Protein AF-A3XAA7-F1 (afdb_monomer_lite)

Foldseek 3Di:
DFFVLLVDPLNVLLLQLLLVVCVVPVFAALLLLLLLLQQLLDPDWAWLVRSCVSLVHDSVVSVQSQQQCPQHDDPRGHVNQKHWDDDPPDPIITIHGDPNSNVSLCSNQDPLLVDPVPPDDPVVSSNNSSVLSSQAVSQLSVLVCVLDPGGGSLLVSLLSLLSSCVQVLQQVVDAQVVSCVVSVNPCSVQSLLQCCQHDPVDGHSNQWDWDARPVHNVGIGIHGDPVVVLSSLSNSCRSVVHDSQPTWGFDPVLSVPDNHSVCVVVDDPVRTDGDDVVVSDDPVRPPD

pLDDT: mean 80.1, std 14.97, range [35.88, 97.44]

Sequence (288 aa):
MQSPDFESPEFSNFCHACFAVRRFKPTLTIAQLRTALTVSASTRPMGFREVANSAEIKYGQATHQIAQLADGKGSDLGLKLLVRQKAEGRRSSFVKPSRTGKAIACCYALPEERDPALTLDGVKRSEMLAKHLKQSILPAFNEVTSRTQGLSLGSFCVLLHVTLKQFEIAFEGRPLHEVSSSIGISNVPRHISFLSEGTPKRKGLGLIELTRNPEDRRLTLPKPSEAGIELMTAICSRLLQRPAAQLRRPKPTSIEALDAPVDAATLKKDDFDYIDPGTLMRPEDKKS

Structure (mmCIF, N/CA/C/O backbone):
data_AF-A3XAA7-F1
#
_entry.id   AF-A3XAA7-F1
#
loop_
_atom_site.group_PDB
_atom_site.id
_atom_site.type_symbol
_atom_site.label_atom_id
_atom_site.label_alt_id
_atom_site.label_comp_id
_atom_site.label_asym_id
_atom_site.label_entity_id
_atom_site.label_seq_id
_atom_site.pdbx_PDB_ins_code
_atom_site.Cartn_x
_atom_site.Cartn_y
_atom_site.Cartn_z
_atom_site.occupancy
_atom_site.B_iso_or_equiv
_atom_site.auth_seq_id
_atom_site.auth_comp_id
_atom_site.auth_asym_id
_atom_site.auth_atom_id
_atom_site.pdbx_PDB_model_num
ATOM 1 N N . MET A 1 1 ? 12.352 6.589 -18.749 1.00 38.78 1 MET A N 1
ATOM 2 C CA . MET A 1 1 ? 11.324 7.197 -17.893 1.00 38.78 1 MET A CA 1
ATOM 3 C C . MET A 1 1 ? 10.424 6.067 -17.522 1.00 38.78 1 MET A C 1
ATOM 5 O O . MET A 1 1 ? 10.012 5.339 -18.426 1.00 38.78 1 MET A O 1
ATOM 9 N N . GLN A 1 2 ? 10.138 5.873 -16.238 1.00 50.03 2 GLN A N 1
ATOM 10 C CA . GLN A 1 2 ? 8.987 5.044 -15.896 1.00 50.03 2 GLN A CA 1
ATOM 11 C C . GLN A 1 2 ? 7.747 5.686 -16.513 1.00 50.03 2 GLN A C 1
ATOM 13 O O . GLN A 1 2 ? 7.814 6.757 -17.120 1.00 50.03 2 GLN A O 1
ATOM 18 N N . SER A 1 3 ? 6.593 5.037 -16.392 1.00 54.78 3 SER A N 1
ATOM 19 C CA . SER A 1 3 ? 5.352 5.784 -16.557 1.00 54.78 3 SER A CA 1
ATOM 20 C C . SER A 1 3 ? 5.508 7.161 -15.889 1.00 54.78 3 SER A C 1
ATOM 22 O O . SER A 1 3 ? 5.874 7.177 -14.712 1.00 54.78 3 SER A O 1
ATOM 24 N N . PRO A 1 4 ? 5.284 8.302 -16.567 1.00 60.81 4 PRO A N 1
ATOM 25 C CA . PRO A 1 4 ? 5.321 9.613 -15.911 1.00 60.81 4 PRO A CA 1
ATOM 26 C C . PRO A 1 4 ? 4.397 9.658 -14.682 1.00 60.81 4 PRO A C 1
ATOM 28 O O . PRO A 1 4 ? 4.585 10.461 -13.775 1.00 60.81 4 PRO A O 1
ATOM 31 N N . ASP A 1 5 ? 3.430 8.742 -14.611 1.00 68.31 5 ASP A N 1
ATOM 32 C CA . ASP A 1 5 ? 2.539 8.570 -13.478 1.00 68.31 5 ASP A CA 1
ATOM 33 C C . ASP A 1 5 ? 3.185 7.808 -12.286 1.00 68.31 5 ASP A C 1
ATOM 35 O O . ASP A 1 5 ? 2.766 7.997 -11.142 1.00 68.31 5 ASP A O 1
ATOM 39 N N . PHE A 1 6 ? 4.229 6.996 -12.506 1.00 72.75 6 PHE A N 1
ATOM 40 C CA . PHE A 1 6 ? 5.076 6.370 -11.464 1.00 72.75 6 PHE A CA 1
ATOM 41 C C . PHE A 1 6 ? 6.179 7.310 -10.957 1.00 72.75 6 PHE A C 1
ATOM 43 O O . PHE A 1 6 ? 6.732 7.094 -9.885 1.00 72.75 6 PHE A O 1
ATOM 50 N N . GLU A 1 7 ? 6.474 8.377 -11.694 1.00 71.69 7 GLU A N 1
ATOM 51 C CA . GLU A 1 7 ? 7.386 9.444 -11.259 1.00 71.69 7 GLU A CA 1
ATOM 52 C C . GLU A 1 7 ? 6.633 10.597 -10.566 1.00 71.69 7 GLU A C 1
ATOM 54 O O . GLU A 1 7 ? 7.239 11.573 -10.124 1.00 71.69 7 GLU A O 1
ATOM 59 N N . SER A 1 8 ? 5.306 10.478 -10.431 1.00 80.94 8 SER A N 1
ATOM 60 C CA . SER A 1 8 ? 4.472 11.496 -9.794 1.00 80.94 8 SER A CA 1
ATOM 61 C C . SER A 1 8 ? 4.846 11.720 -8.318 1.00 80.94 8 SER A C 1
ATOM 63 O O . SER A 1 8 ? 5.165 10.761 -7.595 1.00 80.94 8 SER A O 1
ATOM 65 N N . PRO A 1 9 ? 4.760 12.969 -7.816 1.00 84.44 9 PRO A N 1
ATOM 66 C CA . PRO A 1 9 ? 4.952 13.261 -6.398 1.00 84.44 9 PRO A CA 1
ATOM 67 C C . PRO A 1 9 ? 4.039 12.427 -5.491 1.00 84.44 9 PRO A C 1
ATOM 69 O O . PRO A 1 9 ? 4.459 12.000 -4.418 1.00 84.44 9 PRO A O 1
ATOM 72 N N . GLU A 1 10 ? 2.805 12.152 -5.911 1.00 88.31 10 GLU A N 1
ATOM 73 C CA . GLU A 1 10 ? 1.824 11.359 -5.171 1.00 88.31 10 GLU A CA 1
ATOM 74 C C . GLU A 1 10 ? 2.290 9.912 -4.982 1.00 88.31 10 GLU A C 1
ATOM 76 O O . GLU A 1 10 ? 2.268 9.397 -3.859 1.00 88.31 10 GLU A O 1
ATOM 81 N N . PHE A 1 11 ? 2.752 9.261 -6.054 1.00 88.88 11 PHE A N 1
ATOM 82 C CA . PHE A 1 11 ? 3.268 7.896 -5.973 1.00 88.88 11 PHE A CA 1
ATOM 83 C C . PHE A 1 11 ? 4.573 7.831 -5.176 1.00 88.88 11 PHE A C 1
ATOM 85 O O . PHE A 1 11 ? 4.727 6.963 -4.311 1.00 88.88 11 PHE A O 1
ATOM 92 N N . SER A 1 12 ? 5.480 8.785 -5.395 1.00 87.94 12 SER A N 1
ATOM 93 C CA . SER A 1 12 ? 6.726 8.891 -4.633 1.00 87.94 12 SER A CA 1
ATOM 94 C C . SER A 1 12 ? 6.457 9.053 -3.129 1.00 87.94 12 SER A C 1
ATOM 96 O O . SER A 1 12 ? 6.967 8.284 -2.307 1.00 87.94 12 SER A O 1
ATOM 98 N N . ASN A 1 13 ? 5.558 9.967 -2.749 1.00 89.88 13 ASN A N 1
ATOM 99 C CA . ASN A 1 13 ? 5.153 10.183 -1.359 1.00 89.88 13 ASN A CA 1
ATOM 100 C C . ASN A 1 13 ? 4.521 8.932 -0.735 1.00 89.88 13 ASN A C 1
ATOM 102 O O . ASN A 1 13 ? 4.842 8.582 0.405 1.00 89.88 13 ASN A O 1
ATOM 106 N N . PHE A 1 14 ? 3.666 8.225 -1.479 1.00 94.25 14 PHE A N 1
ATOM 107 C CA . PHE A 1 14 ? 3.085 6.955 -1.044 1.00 94.25 14 PHE A CA 1
ATOM 108 C C . PHE A 1 14 ? 4.159 5.886 -0.787 1.00 94.25 14 PHE A C 1
ATOM 110 O O . PHE A 1 14 ? 4.123 5.194 0.238 1.00 94.25 14 PHE A O 1
ATOM 117 N N . CYS A 1 15 ? 5.154 5.778 -1.671 1.00 92.00 15 CYS A N 1
ATOM 118 C CA . CYS A 1 15 ? 6.266 4.848 -1.509 1.00 92.00 15 CYS A CA 1
ATOM 119 C C . CYS A 1 15 ? 7.108 5.176 -0.274 1.00 92.00 15 CYS A C 1
ATOM 121 O O . CYS A 1 15 ? 7.359 4.300 0.560 1.00 92.00 15 CYS A O 1
ATOM 123 N N . HIS A 1 16 ? 7.482 6.445 -0.102 1.00 90.44 16 HIS A N 1
ATOM 124 C CA . HIS A 1 16 ? 8.227 6.904 1.067 1.00 90.44 16 HIS A CA 1
ATOM 125 C C . HIS A 1 16 ? 7.466 6.664 2.374 1.00 90.44 16 HIS A C 1
ATOM 127 O O . HIS A 1 16 ? 8.067 6.226 3.359 1.00 90.44 16 HIS A O 1
ATOM 133 N N . ALA A 1 17 ? 6.146 6.864 2.382 1.00 93.88 17 ALA A N 1
ATOM 134 C CA . ALA A 1 17 ? 5.298 6.534 3.521 1.00 93.88 17 ALA A CA 1
ATOM 135 C C . ALA A 1 17 ? 5.356 5.033 3.852 1.00 93.88 17 ALA A C 1
ATOM 137 O O . ALA A 1 17 ? 5.561 4.662 5.011 1.00 93.88 17 ALA A O 1
ATOM 138 N N . CYS A 1 18 ? 5.265 4.159 2.843 1.00 94.88 18 CYS A N 1
ATOM 139 C CA . CYS A 1 18 ? 5.405 2.714 3.028 1.00 94.88 18 CYS A CA 1
ATOM 140 C C . CYS A 1 18 ? 6.777 2.344 3.614 1.00 94.88 18 CYS A C 1
ATOM 142 O O . CYS A 1 18 ? 6.846 1.573 4.575 1.00 94.88 18 CYS A O 1
ATOM 144 N N . PHE A 1 19 ? 7.865 2.923 3.091 1.00 91.75 19 PHE A N 1
ATOM 145 C CA . PHE A 1 19 ? 9.225 2.689 3.592 1.00 91.75 19 PHE A CA 1
ATOM 146 C C . PHE A 1 19 ? 9.386 3.142 5.049 1.00 91.75 19 PHE A C 1
ATOM 148 O O . PHE A 1 19 ? 9.923 2.397 5.874 1.00 91.75 19 PHE A O 1
ATOM 155 N N . ALA A 1 20 ? 8.868 4.325 5.390 1.00 91.06 20 ALA A N 1
ATOM 156 C CA . ALA A 1 20 ? 8.905 4.865 6.746 1.00 91.06 20 ALA A CA 1
ATOM 157 C C . ALA A 1 20 ? 8.142 3.969 7.734 1.00 91.06 20 ALA A C 1
ATOM 159 O O . ALA A 1 20 ? 8.676 3.591 8.782 1.00 91.06 20 ALA A O 1
ATOM 160 N N . VAL A 1 21 ? 6.922 3.553 7.377 1.00 93.62 21 VAL A N 1
ATOM 161 C CA . VAL A 1 21 ? 6.113 2.653 8.210 1.00 93.62 21 VAL A CA 1
ATOM 162 C C . VAL A 1 21 ? 6.803 1.306 8.381 1.00 93.62 21 VAL A C 1
ATOM 164 O O . VAL A 1 21 ? 6.876 0.799 9.500 1.00 93.62 21 VAL A O 1
ATOM 167 N N . ARG A 1 22 ? 7.366 0.738 7.310 1.00 92.25 22 ARG A N 1
ATOM 168 C CA . ARG A 1 22 ? 8.086 -0.539 7.360 1.00 92.25 22 ARG A CA 1
ATOM 169 C C . ARG A 1 22 ? 9.294 -0.476 8.283 1.00 92.25 22 ARG A C 1
ATOM 171 O O . ARG A 1 22 ? 9.525 -1.420 9.034 1.00 92.25 22 ARG A O 1
ATOM 178 N N . ARG A 1 23 ? 10.059 0.618 8.247 1.00 89.19 23 ARG A N 1
ATOM 179 C CA . ARG A 1 23 ? 11.215 0.817 9.134 1.00 89.19 23 ARG A CA 1
ATOM 180 C C . ARG A 1 23 ? 10.799 0.799 10.606 1.00 89.19 23 ARG A C 1
ATOM 182 O O . ARG A 1 23 ? 11.531 0.279 11.439 1.00 89.19 23 ARG A O 1
ATOM 189 N N . PHE A 1 24 ? 9.616 1.325 10.912 1.00 88.06 24 PHE A N 1
ATOM 190 C CA . PHE A 1 24 ? 9.088 1.390 12.272 1.00 88.06 24 PHE A CA 1
ATOM 191 C C . PHE A 1 24 ? 8.331 0.113 12.712 1.00 88.06 24 PHE A C 1
ATOM 193 O O . PHE A 1 24 ? 8.369 -0.261 13.886 1.00 88.06 24 PHE A O 1
ATOM 200 N N . LYS A 1 25 ? 7.645 -0.582 11.792 1.00 90.06 25 LYS A N 1
ATOM 201 C CA . LYS A 1 25 ? 6.889 -1.831 12.026 1.00 90.06 25 LYS A CA 1
ATOM 202 C C . LYS A 1 25 ? 7.186 -2.866 10.924 1.00 90.06 25 LYS A C 1
ATOM 204 O O . LYS A 1 25 ? 6.368 -3.064 10.026 1.00 90.06 25 LYS A O 1
ATOM 209 N N . PRO A 1 26 ? 8.328 -3.574 10.994 1.00 87.75 26 PRO A N 1
ATOM 210 C CA . PRO A 1 26 ? 8.817 -4.415 9.894 1.00 87.75 26 PRO A CA 1
ATOM 211 C C . PRO A 1 26 ? 8.000 -5.689 9.645 1.00 87.75 26 PRO A C 1
ATOM 213 O O . PRO A 1 26 ? 8.059 -6.246 8.552 1.00 87.75 26 PRO A O 1
ATOM 216 N N . THR A 1 27 ? 7.243 -6.158 10.638 1.00 88.94 27 THR A N 1
ATOM 217 C CA . THR A 1 27 ? 6.440 -7.393 10.568 1.00 88.94 27 THR A CA 1
ATOM 218 C C . THR A 1 27 ? 5.022 -7.174 10.045 1.00 88.94 27 THR A C 1
ATOM 220 O O . THR A 1 27 ? 4.248 -8.121 9.925 1.00 88.94 27 THR A O 1
ATOM 223 N N . LEU A 1 28 ? 4.663 -5.927 9.751 1.00 92.44 28 LEU A N 1
ATOM 224 C CA . LEU A 1 28 ? 3.314 -5.548 9.378 1.00 92.44 28 LEU A CA 1
ATOM 225 C C . LEU A 1 28 ? 2.984 -6.035 7.957 1.00 92.44 28 LEU A C 1
ATOM 227 O O . LEU A 1 28 ? 3.802 -5.947 7.042 1.00 92.44 28 LEU A O 1
ATOM 231 N N . THR A 1 29 ? 1.781 -6.564 7.758 1.00 94.31 29 THR A N 1
ATOM 232 C CA . THR A 1 29 ? 1.265 -6.912 6.422 1.00 94.31 29 THR A CA 1
ATOM 233 C C . THR A 1 29 ? 0.488 -5.750 5.815 1.00 94.31 29 THR A C 1
ATOM 235 O O . THR A 1 29 ? 0.008 -4.878 6.540 1.00 94.31 29 THR A O 1
ATOM 238 N N . ILE A 1 30 ? 0.299 -5.746 4.493 1.00 95.19 30 ILE A N 1
ATOM 239 C CA . ILE A 1 30 ? -0.499 -4.700 3.834 1.00 95.19 30 ILE A CA 1
ATOM 240 C C . ILE A 1 30 ? -1.951 -4.704 4.324 1.00 95.19 30 ILE A C 1
ATOM 242 O O . ILE A 1 30 ? -2.516 -3.645 4.588 1.00 95.19 30 ILE A O 1
ATOM 246 N N . ALA A 1 31 ? -2.535 -5.884 4.539 1.00 94.19 31 ALA A N 1
ATOM 247 C CA . ALA A 1 31 ? -3.889 -6.001 5.075 1.00 94.19 31 ALA A CA 1
ATOM 248 C C . ALA A 1 31 ? -4.006 -5.398 6.487 1.00 94.19 31 ALA A C 1
ATOM 250 O O . ALA A 1 31 ? -4.931 -4.641 6.769 1.00 94.19 31 ALA A O 1
ATOM 251 N N . GLN A 1 32 ? -3.031 -5.669 7.361 1.00 95.12 32 GLN A N 1
ATOM 252 C CA . GLN A 1 32 ? -2.971 -5.057 8.691 1.00 95.12 32 GLN A CA 1
ATOM 253 C C . GLN A 1 32 ? -2.769 -3.535 8.619 1.00 95.12 32 GLN A C 1
ATOM 255 O O . GLN A 1 32 ? -3.396 -2.812 9.394 1.00 95.12 32 GLN A O 1
ATOM 260 N N . LEU A 1 33 ? -1.942 -3.037 7.688 1.00 96.50 33 LEU A N 1
ATOM 261 C CA . LEU A 1 33 ? -1.757 -1.598 7.471 1.00 96.50 33 LEU A CA 1
ATOM 262 C C . LEU A 1 33 ? -3.061 -0.925 7.077 1.00 96.50 33 LEU A C 1
ATOM 264 O O . LEU A 1 33 ? -3.466 0.045 7.711 1.00 96.50 33 LEU A O 1
ATOM 268 N N . ARG A 1 34 ? -3.737 -1.477 6.065 1.00 96.25 34 ARG A N 1
ATOM 269 C CA . ARG A 1 34 ? -5.018 -0.977 5.570 1.00 96.25 34 ARG A CA 1
ATOM 270 C C . ARG A 1 34 ? -6.047 -0.914 6.694 1.00 96.25 34 ARG A C 1
ATOM 272 O O . ARG A 1 34 ? -6.701 0.112 6.853 1.00 96.25 34 ARG A O 1
ATOM 279 N N . THR A 1 35 ? -6.149 -1.953 7.520 1.00 96.50 35 THR A N 1
ATOM 280 C CA . THR A 1 35 ? -7.067 -1.968 8.670 1.00 96.50 35 THR A CA 1
ATOM 281 C C . THR A 1 35 ? -6.702 -0.916 9.716 1.00 96.50 35 THR A C 1
ATOM 283 O O . THR A 1 35 ? -7.583 -0.205 10.198 1.00 96.50 35 THR A O 1
ATOM 286 N N . ALA A 1 36 ? -5.416 -0.751 10.041 1.00 96.94 36 ALA A N 1
ATOM 287 C CA . ALA A 1 36 ? -4.978 0.296 10.963 1.00 96.94 36 ALA A CA 1
ATOM 288 C C . ALA A 1 36 ? -5.298 1.702 10.426 1.00 96.94 36 ALA A C 1
ATOM 290 O O . ALA A 1 36 ? -5.843 2.524 11.160 1.00 96.94 36 ALA A O 1
ATOM 291 N N . LEU A 1 37 ? -5.028 1.958 9.143 1.00 97.44 37 LEU A N 1
ATOM 292 C CA . LEU A 1 37 ? -5.338 3.225 8.476 1.00 97.44 37 LEU A CA 1
ATOM 293 C C . LEU A 1 37 ? -6.847 3.472 8.365 1.00 97.44 37 LEU A C 1
ATOM 295 O O . LEU A 1 37 ? -7.283 4.604 8.536 1.00 97.44 37 LEU A O 1
ATOM 299 N N . THR A 1 38 ? -7.649 2.424 8.156 1.00 97.06 38 THR A N 1
ATOM 300 C CA . THR A 1 38 ? -9.120 2.505 8.139 1.00 97.06 38 THR A CA 1
ATOM 301 C C . THR A 1 38 ? -9.641 3.030 9.472 1.00 97.06 38 THR A C 1
ATOM 303 O O . THR A 1 38 ? -10.438 3.965 9.505 1.00 97.06 38 THR A O 1
ATOM 306 N N . VAL A 1 39 ? -9.134 2.483 10.581 1.00 96.75 39 VAL A N 1
ATOM 307 C CA . VAL A 1 39 ? -9.486 2.954 11.926 1.00 96.75 39 VAL A CA 1
ATOM 308 C C . VAL A 1 39 ? -8.945 4.365 12.183 1.00 96.75 39 VAL A C 1
ATOM 310 O O . VAL A 1 39 ? -9.642 5.178 12.785 1.00 96.75 39 VAL A O 1
ATOM 313 N N . SER A 1 40 ? -7.738 4.687 11.706 1.00 95.25 40 SER A N 1
ATOM 314 C CA . SER A 1 40 ? -7.154 6.032 11.829 1.00 95.25 40 SER A CA 1
ATOM 315 C C . SER A 1 40 ? -7.894 7.106 11.028 1.00 95.25 40 SER A C 1
ATOM 317 O O . SER A 1 40 ? -7.889 8.262 11.437 1.00 95.25 40 SER A O 1
ATOM 319 N N . ALA A 1 41 ? -8.543 6.743 9.921 1.00 94.50 41 ALA A N 1
ATOM 320 C CA . ALA A 1 41 ? -9.343 7.657 9.108 1.00 94.50 41 ALA A CA 1
ATOM 321 C C . ALA A 1 41 ? -10.746 7.923 9.693 1.00 94.50 41 ALA A C 1
ATOM 323 O O . ALA A 1 41 ? -11.523 8.710 9.141 1.00 94.50 41 ALA A O 1
ATOM 324 N N . SER A 1 42 ? -11.113 7.254 10.788 1.00 92.00 42 SER A N 1
ATOM 325 C CA . SER A 1 42 ? -12.363 7.514 11.498 1.00 92.00 42 SER A CA 1
ATOM 326 C C . SER A 1 42 ? -12.200 8.647 12.509 1.00 92.00 42 SER A C 1
ATOM 328 O O . SER A 1 42 ? -11.243 8.683 13.281 1.00 92.00 42 SER A O 1
ATOM 330 N N . THR A 1 43 ? -13.185 9.543 12.560 1.00 84.69 43 THR A N 1
ATOM 331 C CA . THR A 1 43 ? -13.254 10.632 13.548 1.00 84.69 43 THR A CA 1
ATOM 332 C C . THR A 1 43 ? -13.746 10.157 14.918 1.00 84.69 43 THR A C 1
ATOM 334 O O . THR A 1 43 ? -13.588 10.862 15.912 1.00 84.69 43 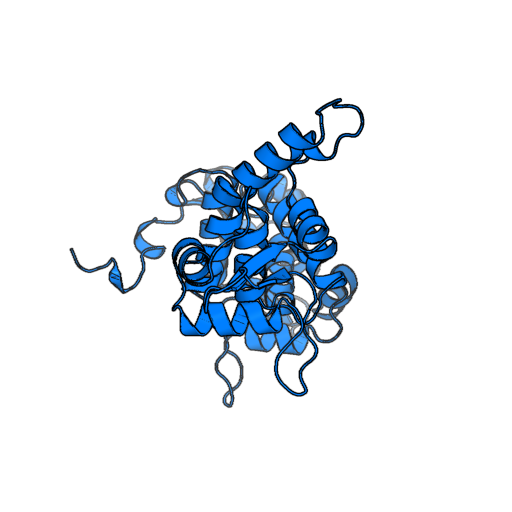THR A O 1
ATOM 337 N N . ARG A 1 44 ? -14.309 8.942 15.000 1.00 89.88 44 ARG A N 1
ATOM 338 C CA . ARG A 1 44 ? -14.816 8.328 16.237 1.00 89.88 44 ARG A CA 1
ATOM 339 C C . ARG A 1 44 ? -14.348 6.877 16.400 1.00 89.88 44 ARG A C 1
ATOM 341 O O . ARG A 1 44 ? -13.990 6.242 15.405 1.00 89.88 44 ARG A O 1
ATOM 348 N N . PRO A 1 45 ? -14.386 6.309 17.621 1.00 91.75 45 PRO A N 1
ATOM 349 C CA . PRO A 1 45 ? -14.173 4.878 17.809 1.00 91.75 45 PRO A CA 1
ATOM 350 C C . PRO A 1 45 ? -15.114 4.049 16.923 1.00 91.75 45 PRO A C 1
ATOM 352 O O . PRO A 1 45 ? -16.307 4.349 16.810 1.00 91.75 45 PRO A O 1
ATOM 355 N N . MET A 1 46 ? -14.567 3.010 16.294 1.00 94.06 46 MET A N 1
ATOM 356 C CA . MET A 1 46 ? -15.290 2.138 15.368 1.00 94.06 46 MET A CA 1
ATOM 357 C C . MET A 1 46 ? -15.674 0.825 16.040 1.00 94.06 46 MET A C 1
ATOM 359 O O . MET A 1 46 ? -14.893 0.249 16.801 1.00 94.06 46 MET A O 1
ATOM 363 N N . GLY A 1 47 ? -16.866 0.317 15.732 1.00 92.81 47 GLY A N 1
ATOM 364 C CA . GLY A 1 47 ? -17.232 -1.054 16.091 1.00 92.81 47 GLY A CA 1
ATOM 365 C C . GLY A 1 47 ? -16.501 -2.069 15.206 1.00 92.81 47 GLY A C 1
ATOM 366 O O . GLY A 1 47 ? -16.180 -1.783 14.059 1.00 92.81 47 GLY A O 1
ATOM 367 N N . PHE A 1 48 ? -16.277 -3.298 15.677 1.00 92.88 48 PHE A N 1
ATOM 368 C CA . PHE A 1 48 ? -15.525 -4.300 14.894 1.00 92.88 48 PHE A CA 1
ATOM 369 C C . PHE A 1 48 ? -16.210 -4.654 13.562 1.00 92.88 48 PHE A C 1
ATOM 371 O O . PHE A 1 48 ? -15.540 -4.906 12.564 1.00 92.88 48 PHE A O 1
ATOM 378 N N . ARG A 1 49 ? -17.550 -4.637 13.530 1.00 92.88 49 ARG A N 1
ATOM 379 C CA . ARG A 1 49 ? -18.328 -4.820 12.294 1.00 92.88 49 ARG A CA 1
ATOM 380 C C . ARG A 1 49 ? -18.186 -3.636 11.344 1.00 92.88 49 ARG A C 1
ATOM 382 O O . ARG A 1 49 ? -18.107 -3.835 10.142 1.00 92.88 49 ARG A O 1
ATOM 389 N N . GLU A 1 50 ? -18.113 -2.429 11.887 1.00 94.25 50 GLU A N 1
ATOM 390 C CA . GLU A 1 50 ? -17.860 -1.223 11.103 1.00 94.25 50 GLU A CA 1
ATOM 391 C C . GLU A 1 50 ? -16.473 -1.286 10.456 1.00 94.25 50 GLU A C 1
ATOM 393 O O . GLU A 1 50 ? -16.355 -1.066 9.258 1.00 94.25 50 GLU A O 1
ATOM 398 N N . VAL A 1 51 ? -15.446 -1.701 11.210 1.00 95.00 51 VAL A N 1
ATOM 399 C CA . VAL A 1 51 ? -14.099 -1.935 10.663 1.00 95.00 51 VAL A CA 1
ATOM 400 C C . VAL A 1 51 ? -14.127 -2.984 9.556 1.00 95.00 51 VAL A C 1
ATOM 402 O O . VAL A 1 51 ? -13.532 -2.761 8.510 1.00 95.00 51 VAL A O 1
ATOM 405 N N . ALA A 1 52 ? -14.827 -4.104 9.761 1.00 94.25 52 ALA A N 1
ATOM 406 C CA . ALA A 1 52 ? -14.951 -5.153 8.751 1.00 94.25 52 ALA A CA 1
ATOM 407 C C . ALA A 1 52 ? -15.555 -4.620 7.442 1.00 94.25 52 ALA A C 1
ATOM 409 O O . ALA A 1 52 ? -15.006 -4.867 6.373 1.00 94.25 52 ALA A O 1
ATOM 410 N N . ASN A 1 53 ? -16.630 -3.834 7.541 1.00 94.06 53 ASN A N 1
ATOM 411 C CA . ASN A 1 53 ? -17.290 -3.239 6.383 1.00 94.06 53 ASN A CA 1
ATOM 412 C C . ASN A 1 53 ? -16.390 -2.207 5.687 1.00 94.06 53 ASN A C 1
ATOM 414 O O . ASN A 1 53 ? -16.221 -2.269 4.476 1.00 94.06 53 ASN A O 1
ATOM 418 N N . SER A 1 54 ? -15.775 -1.286 6.437 1.00 92.88 54 SER A N 1
ATOM 419 C CA . SER A 1 54 ? -14.931 -0.226 5.865 1.00 92.88 54 SER A CA 1
ATOM 420 C C . SER A 1 54 ? -13.610 -0.738 5.288 1.00 92.88 54 SER A C 1
ATOM 422 O O . SER A 1 54 ? -13.093 -0.157 4.339 1.00 92.88 54 SER A O 1
ATOM 424 N N . ALA A 1 55 ? -13.051 -1.811 5.851 1.00 89.88 55 ALA A N 1
ATOM 425 C CA . ALA A 1 55 ? -11.859 -2.466 5.320 1.00 89.88 55 ALA A CA 1
ATOM 426 C C . ALA A 1 55 ? -12.192 -3.555 4.283 1.00 89.88 55 ALA A C 1
ATOM 428 O O . ALA A 1 55 ? -11.266 -4.175 3.772 1.00 89.88 55 ALA A O 1
ATOM 429 N N . GLU A 1 56 ? -13.477 -3.783 3.977 1.00 90.25 56 GLU A N 1
ATOM 430 C CA . GLU A 1 56 ? -13.966 -4.785 3.016 1.00 90.25 56 GLU A CA 1
ATOM 431 C C . GLU A 1 56 ? -13.437 -6.204 3.293 1.00 90.25 56 GLU A C 1
ATOM 433 O O . GLU A 1 56 ? -13.060 -6.955 2.395 1.00 90.25 56 GLU A O 1
ATOM 438 N N . ILE A 1 57 ? -13.400 -6.586 4.570 1.00 91.19 57 ILE A N 1
ATOM 439 C CA . ILE A 1 57 ? -12.933 -7.900 5.024 1.00 91.19 57 ILE A CA 1
ATOM 440 C C . ILE A 1 57 ? -14.003 -8.612 5.843 1.00 91.19 57 ILE A C 1
ATOM 442 O O . ILE A 1 57 ? -14.910 -8.009 6.417 1.00 91.19 57 ILE A O 1
ATOM 446 N N . LYS A 1 58 ? -13.875 -9.936 5.964 1.00 93.56 58 LYS A N 1
ATOM 447 C CA . LYS A 1 58 ? -14.798 -10.725 6.787 1.00 93.56 58 LYS A CA 1
ATOM 448 C C . LYS A 1 58 ? -14.682 -10.316 8.258 1.00 93.56 58 LYS A C 1
ATOM 450 O O . LYS A 1 58 ? -13.584 -10.106 8.772 1.00 93.56 58 LYS A O 1
ATOM 455 N N . TYR A 1 59 ? -15.801 -10.327 8.982 1.00 92.75 59 TYR A N 1
ATOM 456 C CA . TYR A 1 59 ? -15.842 -9.974 10.409 1.00 92.75 59 TYR A CA 1
ATOM 457 C C . TYR A 1 59 ? -14.820 -10.745 11.272 1.00 92.75 59 TYR A C 1
ATOM 459 O O . TYR A 1 59 ? -14.162 -10.165 12.139 1.00 92.75 59 TYR A O 1
ATOM 467 N N . GLY A 1 60 ? -14.642 -12.047 11.013 1.00 92.06 60 GLY A N 1
ATOM 468 C CA . GLY A 1 60 ? -13.643 -12.866 11.709 1.00 92.06 60 GLY A CA 1
ATOM 469 C C . GLY A 1 60 ? -12.202 -12.410 11.446 1.00 92.06 60 GLY A C 1
ATOM 470 O O . GLY A 1 60 ? -11.400 -12.344 12.378 1.00 92.06 60 GLY A O 1
ATOM 471 N N . GLN A 1 61 ? -11.893 -12.014 10.206 1.00 91.56 61 GLN A N 1
ATOM 472 C CA . GLN A 1 61 ? -10.589 -11.454 9.838 1.00 91.56 61 GLN A CA 1
ATOM 473 C C . GLN A 1 61 ? -10.368 -10.094 10.503 1.00 91.56 61 GLN A C 1
ATOM 475 O O . GLN A 1 61 ? -9.309 -9.883 11.087 1.00 91.56 61 GLN A O 1
ATOM 480 N N . ALA A 1 62 ? -11.374 -9.212 10.498 1.00 93.31 62 ALA A N 1
ATOM 481 C CA . ALA A 1 62 ? -11.303 -7.923 11.186 1.00 93.31 62 ALA A CA 1
ATOM 482 C C . ALA A 1 62 ? -11.025 -8.101 12.683 1.00 93.31 62 ALA A C 1
ATOM 484 O O . ALA A 1 62 ? -10.126 -7.472 13.229 1.00 93.31 62 ALA A O 1
ATOM 485 N N . THR A 1 63 ? -11.734 -9.019 13.342 1.00 91.88 63 THR A N 1
ATOM 486 C CA . THR A 1 63 ? -11.530 -9.321 14.767 1.00 91.88 63 THR A CA 1
ATOM 487 C C . THR A 1 63 ? -10.105 -9.809 15.040 1.00 91.88 63 THR A C 1
ATOM 489 O O . THR A 1 63 ? -9.468 -9.365 15.998 1.00 91.88 63 THR A O 1
ATOM 492 N N . HIS A 1 64 ? -9.583 -10.698 14.190 1.00 91.44 64 HIS A N 1
ATOM 493 C CA . HIS A 1 64 ? -8.220 -11.207 14.318 1.00 91.44 64 HIS A CA 1
ATOM 494 C C . HIS A 1 64 ? -7.170 -10.110 14.102 1.00 91.44 64 HIS A C 1
ATOM 496 O O . HIS A 1 64 ? -6.272 -9.948 14.930 1.00 91.44 64 HIS A O 1
ATOM 502 N N . GLN A 1 65 ? -7.317 -9.310 13.045 1.00 92.94 65 GLN A N 1
ATOM 503 C CA . GLN A 1 65 ? -6.409 -8.203 12.756 1.00 92.94 65 GLN A CA 1
ATOM 504 C C . GLN A 1 65 ? -6.457 -7.131 13.845 1.00 92.94 65 GLN A C 1
ATOM 506 O O . GLN A 1 65 ? -5.405 -6.667 14.262 1.00 92.94 65 GLN A O 1
ATOM 511 N N . ILE A 1 66 ? -7.635 -6.773 14.368 1.00 93.94 66 ILE A N 1
ATOM 512 C CA . ILE A 1 66 ? -7.757 -5.817 15.480 1.00 93.94 66 ILE A CA 1
ATOM 513 C C . ILE A 1 66 ? -7.030 -6.337 16.722 1.00 93.94 66 ILE A C 1
ATOM 515 O O . ILE A 1 66 ? -6.340 -5.563 17.381 1.00 93.94 66 ILE A O 1
ATOM 519 N N . ALA A 1 67 ? -7.141 -7.632 17.038 1.00 91.56 67 ALA A N 1
ATOM 520 C CA . ALA A 1 67 ? -6.410 -8.215 18.161 1.00 91.56 67 ALA A CA 1
ATOM 521 C C . ALA A 1 67 ? -4.890 -8.073 17.973 1.00 91.56 67 ALA A C 1
ATOM 523 O O . ALA A 1 67 ? -4.219 -7.564 18.866 1.00 91.56 67 ALA A O 1
ATOM 524 N N . GLN A 1 68 ? -4.365 -8.436 16.799 1.00 92.81 68 GLN A N 1
ATOM 525 C CA . GLN A 1 68 ? -2.939 -8.304 16.470 1.00 92.81 68 GLN A CA 1
ATOM 526 C C . GLN A 1 68 ? -2.464 -6.846 16.438 1.00 92.81 68 GLN A C 1
ATOM 528 O O . GLN A 1 68 ? -1.361 -6.539 16.876 1.00 92.81 68 GLN A O 1
ATOM 533 N N . LEU A 1 69 ? -3.284 -5.935 15.919 1.00 95.12 69 LEU A N 1
ATOM 534 C CA . LEU A 1 69 ? -2.965 -4.514 15.808 1.00 95.12 69 LEU A CA 1
ATOM 535 C C . LEU A 1 69 ? -3.049 -3.783 17.152 1.00 95.12 69 LEU A C 1
ATOM 537 O O . LEU A 1 69 ? -2.424 -2.734 17.299 1.00 95.12 69 LEU A O 1
ATOM 541 N N . ALA A 1 70 ? -3.803 -4.308 18.116 1.00 93.56 70 ALA A N 1
ATOM 542 C CA . ALA A 1 70 ? -3.898 -3.777 19.469 1.00 93.56 70 ALA A CA 1
ATOM 543 C C . ALA A 1 70 ? -2.866 -4.444 20.395 1.00 93.56 70 ALA A C 1
ATOM 545 O O . ALA A 1 70 ? -1.662 -4.277 20.195 1.00 93.56 70 ALA A O 1
ATOM 546 N N . ASP A 1 71 ? -3.335 -5.189 21.397 1.00 87.12 71 ASP A N 1
ATOM 547 C CA . ASP A 1 71 ? -2.503 -5.749 22.470 1.00 87.12 71 ASP A CA 1
ATOM 548 C C . ASP A 1 71 ? -1.982 -7.159 22.163 1.00 87.12 71 ASP A C 1
ATOM 550 O O . ASP A 1 71 ? -1.075 -7.634 22.840 1.00 87.12 71 ASP A O 1
ATOM 554 N N . GLY A 1 72 ? -2.515 -7.813 21.127 1.00 82.94 72 GLY A N 1
ATOM 555 C CA . GLY A 1 72 ? -2.169 -9.179 20.747 1.00 82.94 72 GLY A CA 1
ATOM 556 C C . GLY A 1 72 ? -3.217 -10.212 21.164 1.00 82.94 72 GLY A C 1
ATOM 557 O O . GLY A 1 72 ? -4.319 -9.875 21.617 1.00 82.94 72 GLY A O 1
ATOM 558 N N . LYS A 1 73 ? -2.886 -11.494 20.973 1.00 74.00 73 LYS A N 1
ATOM 559 C CA . LYS A 1 73 ? -3.730 -12.640 21.347 1.00 74.00 73 LYS A CA 1
ATOM 560 C C . LYS A 1 73 ? -2.854 -13.770 21.896 1.00 74.00 73 LYS A C 1
ATOM 562 O O . LYS A 1 73 ? -1.974 -14.252 21.196 1.00 74.00 73 LYS A O 1
ATOM 567 N N . GLY A 1 74 ? -3.152 -14.248 23.106 1.00 78.50 74 GLY A N 1
ATOM 568 C CA . GLY A 1 74 ? -2.381 -15.326 23.733 1.00 78.50 74 GLY A CA 1
ATOM 569 C C . GLY A 1 74 ? -0.940 -14.892 24.010 1.00 78.50 74 GLY A C 1
ATOM 570 O O . GLY A 1 74 ? -0.735 -13.862 24.646 1.00 78.50 74 GLY A O 1
ATOM 571 N N . SER A 1 75 ? 0.032 -15.664 23.521 1.00 72.88 75 SER A N 1
ATOM 572 C CA . SER A 1 75 ? 1.468 -15.369 23.628 1.00 72.88 75 SER A CA 1
ATOM 573 C C . SER A 1 75 ? 1.970 -14.326 22.623 1.00 72.88 75 SER A C 1
ATOM 575 O O . SER A 1 75 ? 3.062 -13.790 22.804 1.00 72.88 75 SER A O 1
ATOM 577 N N . ASP A 1 76 ? 1.205 -14.032 21.567 1.00 77.62 76 ASP A N 1
ATOM 578 C CA . ASP A 1 76 ? 1.638 -13.110 20.518 1.00 77.62 76 ASP A CA 1
ATOM 579 C C . ASP A 1 76 ? 1.446 -11.660 20.961 1.00 77.62 76 ASP A C 1
ATOM 581 O O . ASP A 1 76 ? 0.316 -11.205 21.166 1.00 77.62 76 ASP A O 1
ATOM 585 N N . LEU A 1 77 ? 2.553 -10.920 21.059 1.00 82.94 77 LEU A N 1
ATOM 586 C CA . LEU A 1 77 ? 2.543 -9.491 21.361 1.00 82.94 77 LEU A CA 1
ATOM 587 C C . LEU A 1 77 ? 1.881 -8.697 20.229 1.00 82.94 77 LEU A C 1
ATOM 589 O O . LEU A 1 77 ? 2.242 -8.823 19.057 1.00 82.94 77 LEU A O 1
ATOM 593 N N . GLY A 1 78 ? 0.937 -7.827 20.587 1.00 87.50 78 GLY A N 1
ATOM 594 C CA . GLY A 1 78 ? 0.302 -6.930 19.630 1.00 87.50 78 GLY A CA 1
ATOM 595 C C . GLY A 1 78 ? 1.207 -5.799 19.149 1.00 87.50 78 GLY A C 1
ATOM 596 O O . GLY A 1 78 ? 2.167 -5.388 19.805 1.00 87.50 78 GLY A O 1
ATOM 597 N N . LEU A 1 79 ? 0.863 -5.239 17.991 1.00 91.56 79 LEU A N 1
ATOM 598 C CA . LEU A 1 79 ? 1.619 -4.172 17.334 1.00 91.56 79 LEU A CA 1
ATOM 599 C C . LEU A 1 79 ? 1.378 -2.787 17.956 1.00 91.56 79 LEU A C 1
ATOM 601 O O . LEU A 1 79 ? 2.106 -1.847 17.615 1.00 91.56 79 LEU A O 1
ATOM 605 N N . LYS A 1 80 ? 0.416 -2.664 18.884 1.00 93.75 80 LYS A N 1
ATOM 606 C CA . LYS A 1 80 ? 0.069 -1.443 19.636 1.00 93.75 80 LYS A CA 1
ATOM 607 C C . LYS A 1 80 ? -0.284 -0.244 18.750 1.00 93.75 80 LYS A C 1
ATOM 609 O O . LYS A 1 80 ? -0.043 0.910 19.105 1.00 93.75 80 LYS A O 1
ATOM 614 N N . LEU A 1 81 ? -0.848 -0.502 17.576 1.00 95.75 81 LEU A N 1
ATOM 615 C CA . LEU A 1 81 ? -1.328 0.513 16.636 1.00 95.75 81 LEU A CA 1
ATOM 616 C C . LEU A 1 81 ? -2.763 0.940 16.934 1.00 95.75 81 LEU A C 1
ATOM 618 O O . LEU A 1 81 ? -3.149 2.066 16.633 1.00 95.75 81 LEU A O 1
ATOM 622 N N . LEU A 1 82 ? -3.536 0.060 17.562 1.00 96.12 82 LEU A N 1
ATOM 623 C CA . LEU A 1 82 ? -4.922 0.292 17.934 1.00 96.12 82 LEU A CA 1
ATOM 624 C C . LEU A 1 82 ? -5.110 0.152 19.446 1.00 96.12 82 LEU A C 1
ATOM 626 O O . LEU A 1 82 ? -4.346 -0.533 20.119 1.00 96.12 82 LEU A O 1
ATOM 630 N N . VAL A 1 83 ? -6.148 0.793 19.976 1.00 94.06 83 VAL A N 1
ATOM 631 C CA . VAL A 1 83 ? -6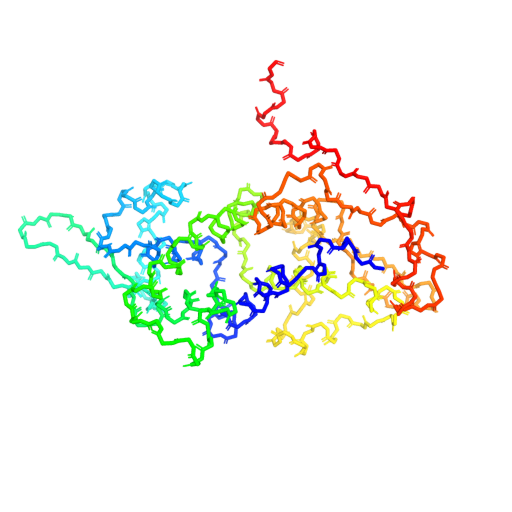.578 0.670 21.372 1.00 94.06 83 VAL A CA 1
ATOM 632 C C . VAL A 1 83 ? -8.013 0.173 21.382 1.00 94.06 83 VAL A C 1
ATOM 634 O O . VAL A 1 83 ? -8.900 0.809 20.806 1.00 94.06 83 VAL A O 1
ATOM 637 N N . ARG A 1 84 ? -8.245 -0.961 22.046 1.00 90.88 84 ARG A N 1
ATOM 638 C CA . ARG A 1 84 ? -9.592 -1.492 22.269 1.00 90.88 84 ARG A CA 1
ATOM 639 C C . ARG A 1 84 ? -10.234 -0.762 23.443 1.00 90.88 84 ARG A C 1
ATOM 641 O O . ARG A 1 84 ? -9.613 -0.595 24.487 1.00 90.88 84 ARG A O 1
ATOM 648 N N . GLN A 1 85 ? -11.482 -0.351 23.277 1.00 86.44 85 GLN A N 1
ATOM 649 C CA . GLN A 1 85 ? -12.298 0.225 24.339 1.00 86.44 85 GLN A CA 1
ATOM 650 C C . GLN A 1 85 ? -13.473 -0.711 24.613 1.00 86.44 85 GLN A C 1
ATOM 652 O O . GLN A 1 85 ? -14.215 -1.080 23.698 1.00 86.44 85 GLN A O 1
ATOM 657 N N . LYS A 1 86 ? -13.629 -1.113 25.877 1.00 74.50 86 LYS A N 1
ATOM 658 C CA . LYS A 1 86 ? -14.838 -1.802 26.331 1.00 74.50 86 LYS A CA 1
ATOM 659 C C . LYS A 1 86 ? -15.938 -0.757 26.483 1.00 74.50 86 LYS A C 1
ATOM 661 O O . LYS A 1 86 ? -15.710 0.269 27.116 1.00 74.50 86 LYS A O 1
ATOM 666 N N . ALA A 1 87 ? -17.100 -1.005 25.891 1.00 65.00 87 ALA A N 1
ATOM 667 C CA . ALA A 1 87 ? -18.289 -0.232 26.219 1.00 65.00 87 ALA A CA 1
ATOM 668 C C . ALA A 1 87 ? -18.791 -0.655 27.606 1.00 65.00 87 ALA A C 1
ATOM 670 O O . ALA A 1 87 ? -18.802 -1.853 27.907 1.00 65.00 87 ALA A O 1
ATOM 671 N N . GLU A 1 88 ? -19.218 0.297 28.434 1.00 54.12 88 GLU A N 1
ATOM 672 C CA . GLU A 1 88 ? -19.900 -0.021 29.691 1.00 54.12 88 GLU A CA 1
ATOM 673 C C . GLU A 1 88 ? -21.148 -0.874 29.406 1.00 54.12 88 GLU A C 1
ATOM 675 O O . GLU A 1 88 ? -21.965 -0.556 28.540 1.00 54.12 88 GLU A O 1
ATOM 680 N N . GLY A 1 89 ? -21.260 -2.016 30.089 1.00 55.69 89 GLY A N 1
ATOM 681 C CA . GLY A 1 89 ? -22.463 -2.853 30.080 1.00 55.69 89 GLY A CA 1
ATOM 682 C C . GLY A 1 89 ? -22.770 -3.662 28.808 1.00 55.69 89 GLY A C 1
ATOM 683 O O . GLY A 1 89 ? -23.840 -4.262 28.743 1.00 55.69 89 GLY A O 1
ATOM 684 N N . ARG A 1 90 ? -21.891 -3.743 27.791 1.00 51.19 90 ARG A N 1
ATOM 685 C CA . ARG A 1 90 ? -22.159 -4.543 26.568 1.00 51.19 90 ARG A CA 1
ATOM 686 C C . ARG A 1 90 ? -20.993 -5.427 26.115 1.00 51.19 90 ARG A C 1
ATOM 688 O O . ARG A 1 90 ? -19.825 -5.108 26.296 1.00 51.19 90 ARG A O 1
ATOM 695 N N . ARG A 1 91 ? -21.339 -6.489 25.366 1.00 54.66 91 ARG A N 1
ATOM 696 C CA . ARG A 1 91 ? -20.430 -7.303 24.520 1.00 54.66 91 ARG A CA 1
ATOM 697 C C . ARG A 1 91 ? -19.766 -6.507 23.375 1.00 54.66 91 ARG A C 1
ATOM 699 O O . ARG A 1 91 ? -18.928 -7.055 22.663 1.00 54.66 91 ARG A O 1
ATOM 706 N N . SER A 1 92 ? -20.150 -5.249 23.141 1.00 56.50 92 SER A N 1
ATOM 707 C CA . SER A 1 92 ? -19.630 -4.431 22.040 1.00 56.50 92 SER A CA 1
ATOM 708 C C . SER A 1 92 ? -18.263 -3.839 22.384 1.00 56.50 92 SER A C 1
ATOM 710 O O . SER A 1 92 ? -18.141 -3.015 23.289 1.00 56.50 92 SER A O 1
ATOM 712 N N . SER A 1 93 ? -17.241 -4.253 21.634 1.00 80.25 93 SER A N 1
ATOM 713 C CA . SER A 1 93 ? -15.894 -3.682 21.693 1.00 80.25 93 SER A CA 1
ATOM 714 C C . SER A 1 93 ? -15.729 -2.640 20.591 1.00 80.25 93 SER A C 1
ATOM 716 O O . SER A 1 93 ? -16.008 -2.920 19.422 1.00 80.25 93 SER A O 1
ATOM 718 N N . PHE A 1 94 ? -15.269 -1.451 20.970 1.00 91.12 94 PHE A N 1
ATOM 719 C CA . PHE A 1 94 ? -14.870 -0.405 20.037 1.00 91.12 94 PHE A CA 1
ATOM 720 C C . PHE A 1 94 ? -13.353 -0.392 19.886 1.00 91.12 94 PHE A C 1
ATOM 722 O O . PHE A 1 94 ? -12.616 -0.903 20.735 1.00 91.12 94 PHE A O 1
ATOM 729 N N . VAL A 1 95 ? -12.876 0.207 18.804 1.00 94.12 95 VAL A N 1
ATOM 730 C CA . VAL A 1 95 ? -11.454 0.397 18.556 1.00 94.12 95 VAL A CA 1
ATOM 731 C C . VAL A 1 95 ? -11.181 1.806 18.053 1.00 94.12 95 VAL A C 1
ATOM 733 O O . VAL A 1 95 ? -11.961 2.373 17.291 1.00 94.12 95 VAL A O 1
ATOM 736 N N . LYS A 1 96 ? -10.066 2.379 18.499 1.00 95.25 96 LYS A N 1
ATOM 737 C CA . LYS A 1 96 ? -9.560 3.681 18.053 1.00 95.25 96 LYS A CA 1
ATOM 738 C C . LYS A 1 96 ? -8.057 3.591 17.775 1.00 95.25 96 LYS A C 1
ATOM 740 O O . LYS A 1 96 ? -7.409 2.686 18.313 1.00 95.25 96 LYS A O 1
ATOM 745 N N . PRO A 1 97 ? -7.469 4.496 16.978 1.00 95.31 97 PRO A N 1
ATOM 746 C CA . PRO A 1 97 ? -6.027 4.483 16.761 1.00 95.31 97 PRO A CA 1
ATOM 747 C C . PRO A 1 97 ? -5.276 4.852 18.050 1.00 95.31 97 PRO A C 1
ATOM 749 O O . PRO A 1 97 ? -5.688 5.743 18.800 1.00 95.31 97 PRO A O 1
ATOM 752 N N . SER A 1 98 ? -4.155 4.177 18.312 1.00 95.12 98 SER A N 1
ATOM 753 C CA . SER A 1 98 ? -3.204 4.575 19.357 1.00 95.12 98 SER A CA 1
ATOM 754 C C . SER A 1 98 ? -2.399 5.805 18.912 1.00 95.12 98 SER A C 1
ATOM 756 O O . SER A 1 98 ? -2.469 6.217 17.753 1.00 95.12 98 SER A O 1
ATOM 758 N N . ARG A 1 99 ? -1.568 6.381 19.796 1.00 93.56 99 ARG A N 1
ATOM 759 C CA . ARG A 1 99 ? -0.605 7.432 19.398 1.00 93.56 99 ARG A CA 1
ATOM 760 C C . ARG A 1 99 ? 0.293 6.958 18.250 1.00 93.56 99 ARG A C 1
ATOM 762 O O . ARG A 1 99 ? 0.553 7.705 17.315 1.00 93.56 99 ARG A O 1
ATOM 769 N N . THR A 1 100 ? 0.712 5.698 18.302 1.00 93.44 100 THR A N 1
ATOM 770 C CA . THR A 1 100 ? 1.528 5.063 17.269 1.00 93.44 100 THR A CA 1
ATOM 771 C C . THR A 1 100 ? 0.750 4.839 15.971 1.00 93.44 100 THR A C 1
ATOM 773 O O . THR A 1 100 ? 1.281 5.104 14.898 1.00 93.44 100 THR A O 1
ATOM 776 N N . GLY A 1 101 ? -0.513 4.404 16.047 1.00 94.62 101 GLY A N 1
ATOM 777 C CA . GLY A 1 101 ? -1.378 4.273 14.868 1.00 94.62 101 GLY A CA 1
ATOM 778 C C . GLY A 1 101 ? -1.648 5.611 14.174 1.00 94.62 101 GLY A C 1
ATOM 779 O O . GLY A 1 101 ? -1.631 5.679 12.946 1.00 94.62 101 GLY A O 1
ATOM 780 N N . LYS A 1 102 ? -1.812 6.690 14.953 1.00 93.31 102 LYS A N 1
ATOM 781 C CA . LYS A 1 102 ? -1.912 8.060 14.428 1.00 93.31 102 LYS A CA 1
ATOM 782 C C . LYS A 1 102 ? -0.620 8.501 13.739 1.00 93.31 102 LYS A C 1
ATOM 784 O O . LYS A 1 102 ? -0.682 9.005 12.628 1.00 93.31 102 LYS A O 1
ATOM 789 N N . ALA A 1 103 ? 0.540 8.253 14.350 1.00 92.50 103 ALA A N 1
ATOM 790 C CA . ALA A 1 103 ? 1.830 8.588 13.744 1.00 92.50 103 ALA A CA 1
ATOM 791 C C . ALA A 1 103 ? 2.053 7.866 12.401 1.00 92.50 103 ALA A C 1
ATOM 793 O O . ALA A 1 103 ? 2.511 8.486 11.448 1.00 92.50 103 ALA A O 1
ATOM 794 N N . ILE A 1 104 ? 1.666 6.588 12.302 1.00 94.50 104 ILE A N 1
ATOM 795 C CA . ILE A 1 104 ? 1.690 5.836 11.035 1.00 94.50 104 ILE A CA 1
ATOM 796 C C . ILE A 1 104 ? 0.762 6.464 9.992 1.00 94.50 104 ILE A C 1
ATOM 798 O O . ILE A 1 104 ? 1.139 6.566 8.830 1.00 94.50 104 ILE A O 1
ATOM 802 N N . ALA A 1 105 ? -0.439 6.890 10.388 1.00 94.75 105 ALA A N 1
ATOM 803 C CA . ALA A 1 105 ? -1.361 7.564 9.479 1.00 94.75 105 ALA A CA 1
ATOM 804 C C . ALA A 1 105 ? -0.775 8.885 8.954 1.00 94.75 105 ALA A C 1
ATOM 806 O O . ALA A 1 105 ? -0.821 9.127 7.753 1.00 94.75 105 ALA A O 1
ATOM 807 N N . CYS A 1 106 ? -0.133 9.679 9.817 1.00 92.62 106 CYS A N 1
ATOM 808 C CA . CYS A 1 106 ? 0.546 10.920 9.431 1.00 92.62 106 CYS A CA 1
ATOM 809 C C . CYS A 1 106 ? 1.676 10.715 8.408 1.00 92.62 106 CYS A C 1
ATOM 811 O O . CYS A 1 106 ? 1.998 11.651 7.683 1.00 92.62 106 CYS A O 1
ATOM 813 N N . CYS A 1 107 ? 2.260 9.514 8.286 1.00 93.06 107 CYS A N 1
ATOM 814 C CA . CYS A 1 107 ? 3.224 9.232 7.215 1.00 93.06 107 CYS A CA 1
ATOM 815 C C . CYS A 1 107 ? 2.618 9.392 5.811 1.00 93.06 107 CYS A C 1
ATOM 817 O O . CYS A 1 107 ? 3.370 9.599 4.864 1.00 93.06 107 CYS A O 1
ATOM 819 N N . TYR A 1 108 ? 1.289 9.316 5.685 1.00 94.06 108 TYR A N 1
ATOM 820 C CA . TYR A 1 108 ? 0.542 9.486 4.436 1.00 94.06 108 TYR A CA 1
ATOM 821 C C . TYR A 1 108 ? -0.100 10.872 4.298 1.00 94.06 108 TYR A C 1
ATOM 823 O O . TYR A 1 108 ? -0.861 11.083 3.365 1.00 94.06 108 TYR A O 1
ATOM 831 N N . ALA A 1 109 ? 0.179 11.809 5.207 1.00 87.69 109 ALA A N 1
ATOM 832 C CA . ALA A 1 109 ? -0.312 13.181 5.098 1.00 87.69 109 ALA A CA 1
ATOM 833 C C . ALA A 1 109 ? 0.195 13.845 3.809 1.00 87.69 109 ALA A C 1
ATOM 835 O O . ALA A 1 109 ? 1.346 13.599 3.416 1.00 87.69 109 ALA A O 1
ATOM 836 N N . LEU A 1 110 ? -0.627 14.695 3.192 1.00 80.44 110 LEU A N 1
ATOM 837 C CA . LEU A 1 110 ? -0.227 15.485 2.021 1.00 80.44 110 LEU A CA 1
ATOM 838 C C . LEU A 1 110 ? 0.957 16.410 2.371 1.00 80.44 110 LEU A C 1
ATOM 840 O O . LEU A 1 110 ? 1.098 16.792 3.534 1.00 80.44 110 LEU A O 1
ATOM 844 N N . PRO A 1 111 ? 1.819 16.794 1.410 1.00 74.62 111 PRO A N 1
ATOM 845 C CA . PRO A 1 111 ? 2.950 17.689 1.678 1.00 74.62 111 PRO A CA 1
ATOM 846 C C . PRO A 1 111 ? 2.542 18.995 2.377 1.00 74.62 111 PRO A C 1
ATOM 848 O O . PRO A 1 111 ? 3.174 19.397 3.349 1.00 74.62 111 PRO A O 1
ATOM 851 N N . GLU A 1 112 ? 1.426 19.585 1.953 1.00 70.00 112 GLU A N 1
ATOM 852 C CA . GLU A 1 112 ? 0.830 20.798 2.531 1.00 70.00 112 GLU A CA 1
ATOM 853 C C . GLU A 1 112 ? 0.413 20.607 4.002 1.00 70.00 112 GLU A C 1
ATOM 855 O O . GLU A 1 112 ? 0.525 21.513 4.819 1.00 70.00 112 GLU A O 1
ATOM 860 N N . GLU A 1 113 ? -0.006 19.401 4.394 1.00 65.12 113 GLU A N 1
ATOM 861 C CA . GLU A 1 113 ? -0.373 19.084 5.783 1.00 65.12 113 GLU A CA 1
ATOM 862 C C . GLU A 1 113 ? 0.852 18.945 6.703 1.00 65.12 113 GLU A C 1
ATOM 864 O O . GLU A 1 113 ? 0.719 18.952 7.933 1.00 65.12 113 GLU A O 1
ATOM 869 N N . ARG A 1 114 ? 2.046 18.787 6.116 1.00 63.03 114 ARG A N 1
ATOM 870 C CA . ARG A 1 114 ? 3.321 18.667 6.836 1.00 63.03 114 ARG A CA 1
ATOM 871 C C . ARG A 1 114 ? 4.009 20.010 7.026 1.00 63.03 114 ARG A C 1
ATOM 873 O O . ARG A 1 114 ? 4.896 20.082 7.874 1.00 63.03 114 ARG A O 1
ATOM 880 N N . ASP A 1 115 ? 3.617 21.032 6.269 1.00 64.38 115 ASP A N 1
ATOM 881 C CA . ASP A 1 115 ? 4.220 22.356 6.345 1.00 64.38 115 ASP A CA 1
ATOM 882 C C . ASP A 1 115 ? 3.925 22.994 7.721 1.00 64.38 115 ASP A C 1
ATOM 884 O O . ASP A 1 115 ? 2.762 23.241 8.070 1.00 64.38 115 ASP A O 1
ATOM 888 N N . PRO A 1 116 ? 4.954 23.251 8.551 1.00 60.19 116 PRO A N 1
ATOM 889 C CA . PRO A 1 116 ? 4.762 23.936 9.819 1.00 60.19 116 PRO A CA 1
ATOM 890 C C . PRO A 1 116 ? 4.311 25.395 9.648 1.00 60.19 116 PRO A C 1
ATOM 892 O O . PRO A 1 116 ? 3.741 25.939 10.592 1.00 60.19 116 PRO A O 1
ATOM 895 N N . ALA A 1 117 ? 4.530 26.013 8.480 1.00 60.44 117 ALA A N 1
ATOM 896 C CA . ALA A 1 117 ? 4.126 27.387 8.184 1.00 60.44 117 ALA A CA 1
ATOM 897 C C . ALA A 1 117 ? 2.615 27.529 7.931 1.00 60.44 117 ALA A C 1
ATOM 899 O O . ALA A 1 117 ? 2.046 28.593 8.178 1.00 60.44 117 ALA A O 1
ATOM 900 N N . LEU A 1 118 ? 1.940 26.457 7.502 1.00 61.44 118 LEU A N 1
ATOM 901 C CA . LEU A 1 118 ? 0.483 26.425 7.400 1.00 61.44 118 LEU A CA 1
ATOM 902 C C . LEU A 1 118 ? -0.116 26.292 8.807 1.00 61.44 118 LEU A C 1
ATOM 904 O O . LEU A 1 118 ? -0.186 25.201 9.379 1.00 61.44 118 LEU A O 1
ATOM 908 N N . THR A 1 119 ? -0.588 27.403 9.374 1.00 57.25 119 THR A N 1
ATOM 909 C CA . THR A 1 119 ? -1.321 27.481 10.653 1.00 57.25 119 THR A CA 1
ATOM 910 C C . THR A 1 119 ? -2.732 26.890 10.547 1.00 57.25 119 THR A C 1
ATOM 912 O O . THR A 1 119 ? -3.742 27.519 10.852 1.00 57.25 119 THR A O 1
ATOM 915 N N . LEU A 1 120 ? -2.826 25.636 10.116 1.00 61.12 120 LEU A N 1
ATOM 916 C CA . LEU A 1 120 ? -4.026 24.830 10.285 1.00 61.12 120 LEU A CA 1
ATOM 917 C C . LEU A 1 120 ? -4.082 24.332 11.728 1.00 61.12 120 LEU A C 1
ATOM 919 O O . LEU A 1 120 ? -3.117 23.739 12.220 1.00 61.12 120 LEU A O 1
ATOM 923 N N . ASP A 1 121 ? -5.221 24.532 12.391 1.00 75.62 121 ASP A N 1
ATOM 924 C CA . ASP A 1 121 ? -5.482 23.893 13.676 1.00 75.62 121 ASP A CA 1
ATOM 925 C C . ASP A 1 121 ? -5.447 22.353 13.548 1.00 75.62 121 ASP A C 1
ATOM 927 O O . ASP A 1 121 ? -5.593 21.767 12.466 1.00 75.62 121 ASP A O 1
ATOM 931 N N . GLY A 1 122 ? -5.222 21.669 14.672 1.00 74.06 122 GLY A N 1
ATOM 932 C CA . GLY A 1 122 ? -5.057 20.213 14.685 1.00 74.06 122 GLY A CA 1
ATOM 933 C C . GLY A 1 122 ? -6.300 19.428 14.244 1.00 74.06 122 GLY A C 1
ATOM 934 O O . GLY A 1 122 ? -6.167 18.272 13.829 1.00 74.06 122 GLY A O 1
ATOM 935 N N . VAL A 1 123 ? -7.493 20.032 14.307 1.00 78.94 123 VAL A N 1
ATOM 936 C CA . VAL A 1 123 ? -8.750 19.398 13.886 1.00 78.94 123 VAL A CA 1
ATOM 937 C C . VAL A 1 123 ? -8.815 19.370 12.364 1.00 78.94 123 VAL A C 1
ATOM 939 O O . VAL A 1 123 ? -8.944 18.286 11.795 1.00 78.94 123 VAL A O 1
ATOM 942 N N . LYS A 1 124 ? -8.588 20.510 11.701 1.00 82.56 124 LYS A N 1
ATOM 943 C CA . LYS A 1 124 ? -8.561 20.606 10.233 1.00 82.56 124 LYS A CA 1
ATOM 944 C C . LYS A 1 124 ? -7.512 19.685 9.617 1.00 82.56 124 LYS A C 1
ATOM 946 O O . LYS A 1 124 ? -7.823 18.957 8.678 1.00 82.56 124 LYS A O 1
ATOM 951 N N . ARG A 1 125 ? -6.300 19.626 10.188 1.00 81.25 125 ARG A N 1
ATOM 952 C CA . ARG A 1 125 ? -5.258 18.681 9.729 1.00 81.25 125 ARG A CA 1
ATOM 953 C C . ARG A 1 125 ? -5.713 17.224 9.840 1.00 81.25 125 ARG A C 1
ATOM 955 O O . ARG A 1 125 ? -5.462 16.426 8.942 1.00 81.25 125 ARG A O 1
ATOM 962 N N . SER A 1 126 ? -6.400 16.872 10.928 1.00 85.31 126 SER A N 1
ATOM 963 C CA . SER A 1 126 ? -6.912 15.511 11.129 1.00 85.31 126 SER A CA 1
ATOM 964 C C . SER A 1 126 ? -8.029 15.160 10.140 1.00 85.31 126 SER A C 1
ATOM 966 O O . SER A 1 126 ? -8.085 14.028 9.663 1.00 85.31 126 SER A O 1
ATOM 968 N N . GLU A 1 127 ? -8.902 16.114 9.813 1.00 88.81 127 GLU A N 1
ATOM 969 C CA . GLU A 1 127 ? -9.970 15.941 8.822 1.00 88.81 127 GLU A CA 1
ATOM 970 C C . GLU A 1 127 ? -9.425 15.809 7.397 1.00 88.81 127 GLU A C 1
ATOM 972 O O . GLU A 1 127 ? -9.862 14.919 6.663 1.00 88.81 127 GLU A O 1
ATOM 977 N N . MET A 1 128 ? -8.442 16.634 7.023 1.00 89.50 128 MET A N 1
ATOM 978 C CA . MET A 1 128 ? -7.768 16.543 5.724 1.00 89.50 128 MET A CA 1
ATOM 979 C C . MET A 1 128 ? -7.055 15.197 5.564 1.00 89.50 128 MET A C 1
ATOM 981 O O . MET A 1 128 ? -7.334 14.480 4.601 1.00 89.50 128 MET A O 1
ATOM 985 N N . LEU A 1 129 ? -6.277 14.776 6.570 1.00 91.56 129 LEU A N 1
ATOM 986 C CA . LEU A 1 129 ? -5.638 13.461 6.575 1.00 91.56 129 LEU A CA 1
ATOM 987 C C . LEU A 1 129 ? -6.677 12.338 6.457 1.00 91.56 129 LEU A C 1
ATOM 989 O O . LEU A 1 129 ? -6.532 11.435 5.636 1.00 91.56 129 LEU A O 1
ATOM 993 N N . ALA A 1 130 ? -7.751 12.381 7.250 1.00 92.88 130 ALA A N 1
ATOM 994 C CA . ALA A 1 130 ? -8.809 11.373 7.194 1.00 92.88 130 ALA A CA 1
ATOM 995 C C . ALA A 1 130 ? -9.479 11.309 5.811 1.00 92.88 130 ALA A C 1
ATOM 997 O O . ALA A 1 130 ? -9.792 10.216 5.326 1.00 92.88 130 ALA A O 1
ATOM 998 N N . LYS A 1 131 ? -9.683 12.461 5.164 1.00 93.69 131 LYS A N 1
ATOM 999 C CA . LYS A 1 131 ? -10.216 12.558 3.803 1.00 93.69 131 LYS A CA 1
ATOM 1000 C C . LYS A 1 131 ? -9.239 11.966 2.786 1.00 93.69 131 LYS A C 1
ATOM 1002 O O . LYS A 1 131 ? -9.647 11.096 2.019 1.00 93.69 131 LYS A O 1
ATOM 1007 N N . HIS A 1 132 ? -7.966 12.358 2.820 1.00 93.75 132 HIS A N 1
ATOM 1008 C CA . HIS A 1 132 ? -6.940 11.843 1.912 1.00 93.75 132 HIS A CA 1
ATOM 1009 C C . HIS A 1 132 ? -6.751 10.324 2.057 1.00 93.75 132 HIS A C 1
ATOM 1011 O O . HIS A 1 132 ? -6.709 9.592 1.063 1.00 93.75 132 HIS A O 1
ATOM 1017 N N . LEU A 1 133 ? -6.755 9.819 3.298 1.00 95.75 133 LEU A N 1
ATOM 1018 C CA . LEU A 1 133 ? -6.717 8.384 3.570 1.00 95.75 133 LEU A CA 1
ATOM 1019 C C . LEU A 1 133 ? -7.884 7.648 2.903 1.00 95.75 133 LEU A C 1
ATOM 1021 O O . LEU A 1 133 ? -7.665 6.623 2.264 1.00 95.75 133 LEU A O 1
ATOM 1025 N N . LYS A 1 134 ? -9.114 8.161 3.024 1.00 94.88 134 LYS A N 1
ATOM 1026 C CA . LYS A 1 134 ? -10.315 7.534 2.443 1.00 94.88 134 LYS A CA 1
ATOM 1027 C C . LYS A 1 134 ? -10.365 7.616 0.922 1.00 94.88 134 LYS A C 1
ATOM 1029 O O . LYS A 1 134 ? -10.825 6.669 0.296 1.00 94.88 134 LYS A O 1
ATOM 1034 N N . GLN A 1 135 ? -9.937 8.736 0.346 1.00 93.81 135 GLN A N 1
ATOM 1035 C CA . GLN A 1 135 ? -10.107 9.009 -1.081 1.00 93.81 135 GLN A CA 1
ATOM 1036 C C . GLN A 1 135 ? -8.995 8.414 -1.950 1.00 93.81 135 GLN A C 1
ATOM 1038 O O . GLN A 1 135 ? -9.282 7.990 -3.064 1.00 93.81 135 GLN A O 1
ATOM 1043 N N . SER A 1 136 ? -7.762 8.334 -1.439 1.00 93.94 136 SER A N 1
ATOM 1044 C CA . SER A 1 136 ? -6.598 7.926 -2.241 1.00 93.94 136 SER A CA 1
ATOM 1045 C C . SER A 1 136 ? -5.864 6.719 -1.649 1.00 93.94 136 SER A C 1
ATOM 1047 O O . SER A 1 136 ? -5.683 5.706 -2.325 1.00 93.94 136 SER A O 1
ATOM 1049 N N . ILE A 1 137 ? -5.481 6.776 -0.369 1.00 96.81 137 ILE A N 1
ATOM 1050 C CA . ILE A 1 137 ? -4.558 5.791 0.230 1.00 96.81 137 ILE A CA 1
ATOM 1051 C C . ILE A 1 137 ? -5.214 4.427 0.480 1.00 96.81 137 ILE A C 1
ATOM 1053 O O . ILE A 1 137 ? -4.652 3.387 0.138 1.00 96.81 137 ILE A O 1
ATOM 1057 N N . LEU A 1 138 ? -6.404 4.399 1.083 1.00 96.50 138 LEU A N 1
ATOM 1058 C CA . LEU A 1 138 ? -7.128 3.154 1.351 1.00 96.50 138 LEU A CA 1
ATOM 1059 C C . LEU A 1 138 ? -7.564 2.452 0.054 1.00 96.50 138 LEU A C 1
ATOM 1061 O O . LEU A 1 138 ? -7.357 1.239 -0.027 1.00 96.50 138 LEU A O 1
ATOM 1065 N N . PRO A 1 139 ? -8.080 3.160 -0.974 1.00 95.25 139 PRO A N 1
ATOM 1066 C CA . PRO A 1 139 ? -8.305 2.567 -2.290 1.00 95.25 139 PRO A CA 1
ATOM 1067 C C . PRO A 1 139 ? -7.028 2.007 -2.928 1.00 95.25 139 PRO A C 1
ATOM 1069 O O . PRO A 1 139 ? -7.062 0.894 -3.446 1.00 95.25 139 PRO A O 1
ATOM 1072 N N . ALA A 1 140 ? -5.887 2.702 -2.830 1.00 95.00 140 ALA A N 1
ATOM 1073 C CA . ALA A 1 140 ? -4.606 2.192 -3.329 1.00 95.00 140 ALA A CA 1
ATOM 1074 C C . ALA A 1 140 ? -4.205 0.868 -2.646 1.00 95.00 140 ALA A C 1
ATOM 1076 O O . ALA A 1 140 ? -3.837 -0.102 -3.307 1.00 95.00 140 ALA A O 1
ATOM 1077 N N . PHE A 1 141 ? -4.352 0.771 -1.321 1.00 95.88 141 PHE A N 1
ATOM 1078 C CA . PHE A 1 141 ? -4.127 -0.491 -0.608 1.00 95.88 141 PHE A CA 1
ATOM 1079 C C . PHE A 1 141 ? -5.175 -1.571 -0.917 1.00 95.88 141 PHE A C 1
ATOM 1081 O O . PHE A 1 141 ? -4.883 -2.765 -0.778 1.00 95.88 141 PHE A O 1
ATOM 1088 N N . ASN A 1 142 ? -6.386 -1.197 -1.336 1.00 93.31 142 ASN A N 1
ATOM 1089 C CA . ASN A 1 142 ? -7.393 -2.158 -1.779 1.00 93.31 142 ASN A CA 1
ATOM 1090 C C . ASN A 1 142 ? -6.957 -2.880 -3.063 1.00 93.31 142 ASN A C 1
ATOM 1092 O O . ASN A 1 142 ? -7.079 -4.101 -3.145 1.00 93.31 142 ASN A O 1
ATOM 1096 N N . GLU A 1 143 ? -6.349 -2.167 -4.016 1.00 92.38 143 GLU A N 1
ATOM 1097 C CA . GLU A 1 143 ? -5.777 -2.780 -5.228 1.00 92.38 143 GLU A CA 1
ATOM 1098 C C . GLU A 1 143 ? -4.724 -3.844 -4.877 1.00 92.38 143 GLU A C 1
ATOM 1100 O O . GLU A 1 143 ? -4.705 -4.931 -5.449 1.00 92.38 143 GLU A O 1
ATOM 1105 N N . VAL A 1 144 ? -3.901 -3.590 -3.855 1.00 93.19 144 VAL A N 1
ATOM 1106 C CA . VAL A 1 144 ? -2.896 -4.558 -3.388 1.00 93.19 144 VAL A CA 1
ATOM 1107 C C . VAL A 1 144 ? -3.548 -5.759 -2.706 1.00 93.19 144 VAL A C 1
ATOM 1109 O O . VAL A 1 144 ? -3.223 -6.907 -3.010 1.00 93.19 144 VAL A O 1
ATOM 1112 N N . THR A 1 145 ? -4.456 -5.515 -1.760 1.00 91.69 145 THR A N 1
ATOM 1113 C CA . THR A 1 145 ? -5.046 -6.580 -0.926 1.00 91.69 145 THR A CA 1
ATOM 1114 C C . THR A 1 145 ? -6.055 -7.453 -1.668 1.00 91.69 145 THR A C 1
ATOM 1116 O O . THR A 1 145 ? -6.237 -8.606 -1.283 1.00 91.69 145 THR A O 1
ATOM 1119 N N . SER A 1 146 ? -6.659 -6.950 -2.746 1.00 88.56 146 SER A N 1
ATOM 1120 C CA . SER A 1 146 ? -7.531 -7.733 -3.631 1.00 88.56 146 SER A CA 1
ATOM 1121 C C . SER A 1 146 ? -6.755 -8.708 -4.522 1.00 88.56 146 SER A C 1
ATOM 1123 O O . SER A 1 146 ? -7.252 -9.794 -4.809 1.00 88.56 146 SER A O 1
ATOM 1125 N N . ARG A 1 147 ? -5.521 -8.361 -4.915 1.00 85.06 147 ARG A N 1
ATOM 1126 C CA . ARG A 1 147 ? -4.685 -9.175 -5.818 1.00 85.06 147 ARG A CA 1
ATOM 1127 C C . ARG A 1 147 ? -3.647 -10.028 -5.094 1.00 85.06 147 ARG A C 1
ATOM 1129 O O . ARG A 1 147 ? -3.182 -11.027 -5.632 1.00 85.06 147 ARG A O 1
ATOM 1136 N N . THR A 1 148 ? -3.273 -9.654 -3.869 1.00 83.31 148 THR A N 1
ATOM 1137 C CA . THR A 1 148 ? -2.196 -10.317 -3.124 1.00 83.31 148 THR A CA 1
ATOM 1138 C C . THR A 1 148 ? -2.664 -10.753 -1.737 1.00 83.31 148 THR A C 1
ATOM 1140 O O . THR A 1 148 ? -2.915 -9.950 -0.836 1.00 83.31 148 THR A O 1
ATOM 1143 N N . GLN A 1 149 ? -2.768 -12.066 -1.531 1.00 77.62 149 GLN A N 1
ATOM 1144 C CA . GLN A 1 149 ? -3.076 -12.613 -0.213 1.00 77.62 149 GLN A CA 1
ATOM 1145 C C . GLN A 1 149 ? -1.803 -12.697 0.636 1.00 77.62 149 GLN A C 1
ATOM 1147 O O . GLN A 1 149 ? -0.818 -13.326 0.255 1.00 77.62 149 GLN A O 1
ATOM 1152 N N . GLY A 1 150 ? -1.821 -12.071 1.816 1.00 79.94 150 GLY A N 1
ATOM 1153 C CA . GLY A 1 150 ? -0.738 -12.198 2.799 1.00 79.94 150 GLY A CA 1
ATOM 1154 C C . GLY A 1 150 ? 0.570 -11.491 2.427 1.00 79.94 150 GLY A C 1
ATOM 1155 O O . GLY A 1 150 ? 1.620 -11.832 2.975 1.00 79.94 150 GLY A O 1
ATOM 1156 N N . LEU A 1 151 ? 0.534 -10.505 1.523 1.00 91.62 151 LEU A N 1
ATOM 1157 C CA . LEU A 1 151 ? 1.713 -9.712 1.183 1.00 91.62 151 LEU A CA 1
ATOM 1158 C C . LEU A 1 151 ? 2.209 -8.925 2.408 1.00 91.62 151 LEU A C 1
ATOM 1160 O O . LEU A 1 151 ? 1.493 -8.106 2.997 1.00 91.62 151 LEU A O 1
ATOM 1164 N N . SER A 1 152 ? 3.459 -9.181 2.798 1.00 93.50 152 SER A N 1
ATOM 1165 C CA . SER A 1 152 ? 4.135 -8.400 3.838 1.00 93.50 152 SER A CA 1
ATOM 1166 C C . SER A 1 152 ? 4.445 -6.990 3.338 1.00 93.50 152 SER A C 1
ATOM 1168 O O . SER A 1 152 ? 4.747 -6.808 2.156 1.00 93.50 152 SER A O 1
ATOM 1170 N N . LEU A 1 153 ? 4.455 -6.003 4.238 1.00 93.75 153 LEU A N 1
ATOM 1171 C CA . LEU A 1 153 ? 4.868 -4.645 3.888 1.00 93.75 153 LEU A CA 1
ATOM 1172 C C . LEU A 1 153 ? 6.312 -4.615 3.367 1.00 93.75 153 LEU A C 1
ATOM 1174 O O . LEU A 1 153 ? 6.595 -3.886 2.430 1.00 93.75 153 LEU A O 1
ATOM 1178 N N . GLY A 1 154 ? 7.203 -5.468 3.887 1.00 92.56 154 GLY A N 1
ATOM 1179 C CA . GLY A 1 154 ? 8.567 -5.610 3.364 1.00 92.56 154 GLY A CA 1
ATOM 1180 C C . GLY A 1 154 ? 8.610 -6.032 1.892 1.00 92.56 154 GLY A C 1
ATOM 1181 O O . GLY A 1 154 ? 9.266 -5.374 1.091 1.00 92.56 154 GLY A O 1
ATOM 1182 N N . SER A 1 155 ? 7.870 -7.079 1.511 1.00 92.81 155 SER A N 1
ATOM 1183 C CA . SER A 1 155 ? 7.775 -7.500 0.102 1.00 92.81 155 SER A CA 1
ATOM 1184 C C . SER A 1 155 ? 7.170 -6.403 -0.773 1.00 92.81 155 SER A C 1
ATOM 1186 O O . SER A 1 155 ? 7.651 -6.159 -1.872 1.00 92.81 155 SER A O 1
ATOM 1188 N N . PHE A 1 156 ? 6.142 -5.709 -0.285 1.00 94.75 156 PHE A N 1
ATOM 1189 C CA . PHE A 1 156 ? 5.555 -4.603 -1.033 1.00 94.75 156 PHE A CA 1
ATOM 1190 C C . PHE A 1 156 ? 6.548 -3.451 -1.227 1.00 94.75 156 PHE A C 1
ATOM 1192 O O . PHE A 1 156 ? 6.672 -2.941 -2.331 1.00 94.75 156 PHE A O 1
ATOM 1199 N N . CYS A 1 157 ? 7.330 -3.096 -0.202 1.00 93.06 157 CYS A N 1
ATOM 1200 C CA . CYS A 1 157 ? 8.390 -2.097 -0.324 1.00 93.06 157 CYS A CA 1
ATOM 1201 C C . CYS A 1 157 ? 9.451 -2.489 -1.363 1.00 93.06 157 CYS A C 1
ATOM 1203 O O . CYS A 1 157 ? 9.913 -1.622 -2.096 1.00 93.06 157 CYS A O 1
ATOM 1205 N N . VAL A 1 158 ? 9.813 -3.773 -1.466 1.00 91.00 158 VAL A N 1
ATOM 1206 C CA . VAL A 1 158 ? 10.715 -4.245 -2.532 1.00 91.00 158 VAL A CA 1
ATOM 1207 C C . VAL A 1 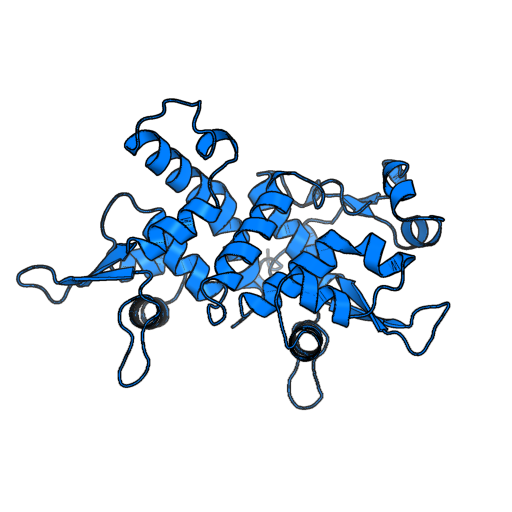158 ? 10.089 -4.026 -3.911 1.00 91.00 158 VAL A C 1
ATOM 1209 O O . VAL A 1 158 ? 10.760 -3.496 -4.789 1.00 91.00 158 VAL A O 1
ATOM 1212 N N . LEU A 1 159 ? 8.809 -4.366 -4.096 1.00 91.75 159 LEU A N 1
ATOM 1213 C CA . LEU A 1 159 ? 8.102 -4.140 -5.362 1.00 91.75 159 LEU A CA 1
ATOM 1214 C C . LEU A 1 159 ? 8.033 -2.650 -5.733 1.00 91.75 159 LEU A C 1
ATOM 1216 O O . LEU A 1 159 ? 8.337 -2.289 -6.868 1.00 91.75 159 LEU A O 1
ATOM 1220 N N . LEU A 1 160 ? 7.690 -1.787 -4.773 1.00 91.50 160 LEU A N 1
ATOM 1221 C CA . LEU A 1 160 ? 7.671 -0.335 -4.967 1.00 91.50 160 LEU A CA 1
ATOM 1222 C C . LEU A 1 160 ? 9.056 0.198 -5.343 1.00 91.50 160 LEU A C 1
ATOM 1224 O O . LEU A 1 160 ? 9.168 1.019 -6.243 1.00 91.50 160 LEU A O 1
ATOM 1228 N N . HIS A 1 161 ? 10.116 -0.284 -4.689 1.00 87.81 161 HIS A N 1
ATOM 1229 C CA . HIS A 1 161 ? 11.479 0.155 -4.976 1.00 87.81 161 HIS A CA 1
ATOM 1230 C C . HIS A 1 161 ? 11.958 -0.296 -6.358 1.00 87.81 161 HIS A C 1
ATOM 1232 O O . HIS A 1 161 ? 12.500 0.513 -7.100 1.00 87.81 161 HIS A O 1
ATOM 1238 N N . VAL A 1 162 ? 11.715 -1.559 -6.726 1.00 85.94 162 VAL A N 1
ATOM 1239 C CA . VAL A 1 162 ? 12.019 -2.083 -8.069 1.00 85.94 162 VAL A CA 1
ATOM 1240 C C . VAL A 1 162 ? 11.262 -1.302 -9.141 1.00 85.94 162 VAL A C 1
ATOM 1242 O O . VAL A 1 162 ? 11.823 -1.021 -10.193 1.00 85.94 162 VAL A O 1
ATOM 1245 N N . THR A 1 163 ? 10.020 -0.905 -8.854 1.00 85.25 163 THR A N 1
ATOM 1246 C CA . THR A 1 163 ? 9.243 -0.042 -9.749 1.00 85.25 163 THR A CA 1
ATOM 1247 C C . THR A 1 163 ? 9.893 1.332 -9.853 1.00 85.25 163 THR A C 1
ATOM 1249 O O . THR A 1 163 ? 10.302 1.680 -10.946 1.00 85.25 163 THR A O 1
ATOM 1252 N N . LEU A 1 164 ? 10.093 2.045 -8.733 1.00 80.88 164 LEU A N 1
ATOM 1253 C CA . LEU A 1 164 ? 10.681 3.396 -8.675 1.00 80.88 164 LEU A CA 1
ATOM 1254 C C . LEU A 1 164 ? 12.093 3.501 -9.257 1.00 80.88 164 LEU A C 1
ATOM 1256 O O . LEU A 1 164 ? 12.503 4.576 -9.689 1.00 80.88 164 LEU A O 1
ATOM 1260 N N . LYS A 1 165 ? 12.859 2.412 -9.242 1.00 78.31 165 LYS A N 1
ATOM 1261 C CA . LYS A 1 165 ? 14.255 2.369 -9.686 1.00 78.31 165 LYS A CA 1
ATOM 1262 C C . LYS A 1 165 ? 14.452 1.529 -10.942 1.00 78.31 165 LYS A C 1
ATOM 1264 O O . LYS A 1 165 ? 15.579 1.157 -11.242 1.00 78.31 165 LYS A O 1
ATOM 1269 N N . GLN A 1 166 ? 13.387 1.254 -11.698 1.00 74.62 166 GLN A N 1
ATOM 1270 C CA . GLN A 1 166 ? 13.440 0.356 -12.855 1.00 74.62 166 GLN A CA 1
ATOM 1271 C C . GLN A 1 166 ? 14.533 0.741 -13.866 1.00 74.62 166 GLN A C 1
ATOM 1273 O O . GLN A 1 166 ? 15.209 -0.144 -14.373 1.00 74.62 166 GLN A O 1
ATOM 1278 N N . PHE A 1 167 ? 14.733 2.038 -14.130 1.00 66.31 167 PHE A N 1
ATOM 1279 C CA . PHE A 1 167 ? 15.762 2.521 -15.062 1.00 66.31 167 PHE A CA 1
ATOM 1280 C C . PHE A 1 167 ? 17.165 2.328 -14.482 1.00 66.31 167 PHE A C 1
ATOM 1282 O O . PHE A 1 167 ? 17.980 1.657 -15.097 1.00 66.31 167 PHE A O 1
ATOM 1289 N N . GLU A 1 168 ? 17.433 2.810 -13.268 1.00 68.75 168 GLU A N 1
ATOM 1290 C CA . GLU A 1 168 ? 18.727 2.589 -12.599 1.00 68.75 168 GLU A CA 1
ATOM 1291 C C . GLU A 1 168 ? 19.082 1.091 -12.527 1.00 68.75 168 GLU A C 1
ATOM 1293 O O . GLU A 1 168 ? 20.212 0.706 -12.797 1.00 68.75 168 GLU A O 1
ATOM 1298 N N . ILE A 1 169 ? 18.109 0.219 -12.244 1.00 70.31 169 ILE A N 1
ATOM 1299 C CA . ILE A 1 169 ? 18.324 -1.235 -12.209 1.00 70.31 169 ILE A CA 1
ATOM 1300 C C . ILE A 1 169 ? 18.587 -1.804 -13.612 1.00 70.31 169 ILE A C 1
ATOM 1302 O O . ILE A 1 169 ? 19.458 -2.661 -13.758 1.00 70.31 169 ILE A O 1
ATOM 1306 N N . ALA A 1 170 ? 17.842 -1.360 -14.629 1.00 62.91 170 ALA A N 1
ATOM 1307 C CA . ALA A 1 170 ? 17.970 -1.858 -15.998 1.00 62.91 170 ALA A CA 1
ATOM 1308 C C . ALA A 1 170 ? 19.281 -1.425 -16.675 1.00 62.91 170 ALA A C 1
ATOM 1310 O O . ALA A 1 170 ? 19.887 -2.242 -17.359 1.00 62.91 170 ALA A O 1
ATOM 1311 N N . PHE A 1 171 ? 19.719 -0.180 -16.463 1.00 57.22 171 PHE A N 1
ATOM 1312 C CA . PHE A 1 171 ? 20.891 0.405 -17.127 1.00 57.22 171 PHE A CA 1
ATOM 1313 C C . PHE A 1 171 ? 22.176 0.280 -16.315 1.00 57.22 171 PHE A C 1
ATOM 1315 O O . PHE A 1 171 ? 23.209 -0.081 -16.858 1.00 57.22 171 PHE A O 1
ATOM 1322 N N . GLU A 1 172 ? 22.143 0.558 -15.009 1.00 60.47 172 GLU A N 1
ATOM 1323 C CA . GLU A 1 172 ? 23.365 0.558 -14.189 1.00 60.47 172 GLU A CA 1
ATOM 1324 C C . GLU A 1 172 ? 23.727 -0.855 -13.697 1.00 60.47 172 GLU A C 1
ATOM 1326 O O . GLU A 1 172 ? 24.700 -1.037 -12.968 1.00 60.47 172 GLU A O 1
ATOM 1331 N N . GLY A 1 173 ? 22.923 -1.870 -14.043 1.00 59.47 173 GLY A N 1
ATOM 1332 C CA . GLY A 1 173 ? 23.155 -3.260 -13.653 1.00 59.47 173 GLY A CA 1
ATOM 1333 C C . GLY A 1 173 ? 23.161 -3.481 -12.138 1.00 59.47 173 GLY A C 1
ATOM 1334 O O . GLY A 1 173 ? 23.735 -4.470 -11.669 1.00 59.47 173 GLY A O 1
ATOM 1335 N N . ARG A 1 174 ? 22.553 -2.565 -11.364 1.00 63.16 174 ARG A N 1
ATOM 1336 C CA . ARG A 1 174 ? 22.659 -2.553 -9.900 1.00 63.16 174 ARG A CA 1
ATOM 1337 C C . ARG A 1 174 ? 22.215 -3.886 -9.309 1.00 63.16 174 ARG A C 1
ATOM 1339 O O . ARG A 1 174 ? 21.064 -4.298 -9.500 1.00 63.16 174 ARG A O 1
ATOM 1346 N N . PRO A 1 175 ? 23.082 -4.569 -8.545 1.00 63.44 175 PRO A N 1
ATOM 1347 C CA . PRO A 1 175 ? 22.729 -5.870 -8.018 1.00 63.44 175 PRO A CA 1
ATOM 1348 C C . PRO A 1 175 ? 21.649 -5.761 -6.938 1.00 63.44 175 PRO A C 1
ATOM 1350 O O . PRO A 1 175 ? 21.540 -4.777 -6.205 1.00 63.44 175 PRO A O 1
ATOM 1353 N N . LEU A 1 176 ? 20.918 -6.859 -6.744 1.00 64.38 176 LEU A N 1
ATOM 1354 C CA . LEU A 1 176 ? 19.879 -7.031 -5.720 1.00 64.38 176 LEU A CA 1
ATOM 1355 C C . LEU A 1 176 ? 20.285 -6.611 -4.289 1.00 64.38 176 LEU A C 1
ATOM 1357 O O . LEU A 1 176 ? 19.408 -6.347 -3.469 1.00 64.38 176 LEU A O 1
ATOM 1361 N N . HIS A 1 177 ? 21.582 -6.562 -3.963 1.00 64.44 177 HIS A N 1
ATOM 1362 C CA . HIS A 1 177 ? 22.059 -6.163 -2.636 1.00 64.44 177 HIS A CA 1
ATOM 1363 C C . HIS A 1 177 ? 22.008 -4.639 -2.396 1.00 64.44 177 HIS A C 1
ATOM 1365 O O . HIS A 1 177 ? 21.922 -4.199 -1.247 1.00 64.44 177 HIS A O 1
ATOM 1371 N N . GLU A 1 178 ? 22.002 -3.809 -3.439 1.00 63.09 178 GLU A N 1
ATOM 1372 C CA . GLU A 1 178 ? 21.834 -2.360 -3.269 1.00 63.09 178 GLU A CA 1
ATOM 1373 C C . GLU A 1 178 ? 20.376 -2.000 -2.959 1.00 63.09 178 GLU A C 1
ATOM 1375 O O . GLU A 1 178 ? 20.111 -1.137 -2.118 1.00 63.09 178 GLU A O 1
ATOM 1380 N N . VAL A 1 179 ? 19.433 -2.771 -3.521 1.00 61.19 179 VAL A N 1
ATOM 1381 C CA . VAL A 1 179 ? 18.001 -2.720 -3.178 1.00 61.19 179 VAL A CA 1
ATOM 1382 C C . VAL A 1 179 ? 17.787 -2.956 -1.679 1.00 61.19 179 VAL A C 1
ATOM 1384 O O . VAL A 1 179 ? 16.889 -2.361 -1.098 1.00 61.19 179 VAL A O 1
ATOM 1387 N N . SER A 1 180 ? 18.596 -3.793 -1.014 1.00 64.12 180 SER A N 1
ATOM 1388 C CA . SER A 1 180 ? 18.465 -4.043 0.435 1.00 64.12 180 SER A CA 1
ATOM 1389 C C . SER A 1 180 ? 18.854 -2.851 1.300 1.00 64.12 180 SER A C 1
ATOM 1391 O O . SER A 1 180 ? 18.181 -2.571 2.298 1.00 64.12 180 SER A O 1
ATOM 1393 N N . SER A 1 181 ? 19.927 -2.156 0.927 1.00 67.94 181 SER A N 1
ATOM 1394 C CA . SER A 1 181 ? 20.506 -1.079 1.731 1.00 67.94 181 SER A CA 1
ATOM 1395 C C . SER A 1 181 ? 19.641 0.180 1.703 1.00 67.94 181 SER A C 1
ATOM 1397 O O . SER A 1 181 ? 19.422 0.792 2.748 1.00 67.94 181 SER A O 1
ATOM 1399 N N . SER A 1 182 ? 19.075 0.524 0.543 1.00 66.81 182 SER A N 1
ATOM 1400 C CA . SER A 1 182 ? 18.270 1.740 0.353 1.00 66.81 182 SER A CA 1
ATOM 1401 C C . SER A 1 182 ? 16.944 1.730 1.135 1.00 66.81 182 SER A C 1
ATOM 1403 O O . SER A 1 182 ? 16.500 2.771 1.618 1.00 66.81 182 SER A O 1
ATOM 1405 N N . ILE A 1 183 ? 16.323 0.557 1.318 1.00 71.00 183 ILE A N 1
ATOM 1406 C CA . ILE A 1 183 ? 15.032 0.387 2.027 1.00 71.00 183 ILE A CA 1
ATOM 1407 C C . ILE A 1 183 ? 15.161 -0.350 3.378 1.00 71.00 183 ILE A C 1
ATOM 1409 O O . ILE A 1 183 ? 14.162 -0.652 4.045 1.00 71.00 183 ILE A O 1
ATOM 1413 N N . GLY A 1 184 ? 16.396 -0.638 3.808 1.00 73.94 184 GLY A N 1
ATOM 1414 C CA . GLY A 1 184 ? 16.726 -1.265 5.093 1.00 73.94 184 GLY A CA 1
ATOM 1415 C C . GLY A 1 184 ? 16.240 -2.713 5.246 1.00 73.94 184 GLY A C 1
ATOM 1416 O O . GLY A 1 184 ? 15.938 -3.151 6.363 1.00 73.94 184 GLY A O 1
ATOM 1417 N N . ILE A 1 185 ? 16.062 -3.447 4.147 1.00 81.00 185 ILE A N 1
ATOM 1418 C CA . ILE A 1 185 ? 15.590 -4.840 4.143 1.00 81.00 185 ILE A CA 1
ATOM 1419 C C . ILE A 1 185 ? 16.795 -5.771 4.072 1.00 81.00 185 ILE A C 1
ATOM 1421 O O . ILE A 1 185 ? 17.483 -5.804 3.069 1.00 81.00 185 ILE A O 1
ATOM 1425 N N . SER A 1 186 ? 17.024 -6.589 5.099 1.00 75.50 186 SER A N 1
ATOM 1426 C CA . SER A 1 186 ? 18.197 -7.473 5.169 1.00 75.50 186 SER A CA 1
ATOM 1427 C C . SER A 1 186 ? 18.089 -8.768 4.350 1.00 75.50 186 SER A C 1
ATOM 1429 O O . SER A 1 186 ? 19.087 -9.453 4.172 1.00 75.50 186 SER A O 1
ATOM 1431 N N . ASN A 1 187 ? 16.900 -9.133 3.851 1.00 80.88 187 ASN A N 1
ATOM 1432 C CA . ASN A 1 187 ? 16.672 -10.392 3.125 1.00 80.88 187 ASN A CA 1
ATOM 1433 C C . ASN A 1 187 ? 15.925 -10.185 1.796 1.00 80.88 187 ASN A C 1
ATOM 1435 O O . ASN A 1 187 ? 14.893 -10.809 1.534 1.00 80.88 187 ASN A O 1
ATOM 1439 N N . VAL A 1 188 ? 16.428 -9.273 0.961 1.00 82.88 188 VAL A N 1
ATOM 1440 C CA . VAL A 1 188 ? 15.847 -8.973 -0.360 1.00 82.88 188 VAL A CA 1
ATOM 1441 C C . VAL A 1 188 ? 15.695 -10.207 -1.257 1.00 82.88 188 VAL A C 1
ATOM 1443 O O . VAL A 1 188 ? 14.608 -10.351 -1.819 1.00 82.88 188 VAL A O 1
ATOM 1446 N N . PRO A 1 189 ? 16.657 -11.151 -1.350 1.00 83.94 189 PRO A N 1
ATOM 1447 C CA . PRO A 1 189 ? 16.501 -12.330 -2.207 1.00 83.94 189 PRO A CA 1
ATOM 1448 C C . PRO A 1 189 ? 15.243 -13.149 -1.895 1.00 83.94 189 PRO A C 1
ATOM 1450 O O . PRO A 1 189 ? 14.545 -13.597 -2.803 1.00 83.94 189 PRO A O 1
ATOM 1453 N N . ARG A 1 190 ? 14.886 -13.288 -0.610 1.00 86.94 190 ARG A N 1
ATOM 1454 C CA . ARG A 1 190 ? 13.659 -13.985 -0.203 1.00 86.94 190 ARG A CA 1
ATOM 1455 C C . ARG A 1 190 ? 12.396 -13.232 -0.615 1.00 86.94 190 ARG A C 1
ATOM 1457 O O . ARG A 1 190 ? 11.419 -13.863 -1.016 1.00 86.94 190 ARG A O 1
ATOM 1464 N N . HIS A 1 191 ? 12.398 -11.904 -0.505 1.00 89.06 191 HIS A N 1
ATOM 1465 C CA . HIS A 1 191 ? 11.273 -11.084 -0.954 1.00 89.06 191 HIS A CA 1
ATOM 1466 C C . HIS A 1 191 ? 11.115 -11.150 -2.471 1.00 89.06 191 HIS A C 1
ATOM 1468 O O . HIS A 1 191 ? 10.003 -11.355 -2.941 1.00 89.06 191 HIS A O 1
ATOM 1474 N N . ILE A 1 192 ? 12.216 -11.055 -3.215 1.00 88.38 192 ILE A N 1
ATOM 1475 C CA . ILE A 1 192 ? 12.234 -11.136 -4.676 1.00 88.38 192 ILE A CA 1
ATOM 1476 C C . ILE A 1 192 ? 11.761 -12.502 -5.154 1.00 88.38 192 ILE A C 1
ATOM 1478 O O . ILE A 1 192 ? 10.883 -12.555 -6.002 1.00 88.38 192 ILE A O 1
ATOM 1482 N N . SER A 1 193 ? 12.239 -13.593 -4.548 1.00 88.62 193 SER A N 1
ATOM 1483 C CA . SER A 1 193 ? 11.737 -14.936 -4.853 1.00 88.62 193 SER A CA 1
ATOM 1484 C C . SER A 1 193 ? 10.226 -15.039 -4.624 1.00 88.62 193 SER A C 1
ATOM 1486 O O . SER A 1 193 ? 9.520 -15.578 -5.462 1.00 88.62 193 SER A O 1
ATOM 1488 N N . PHE A 1 194 ? 9.692 -14.487 -3.529 1.00 90.75 194 PHE A N 1
ATOM 1489 C CA . PHE A 1 194 ? 8.244 -14.502 -3.293 1.00 90.75 194 PHE A CA 1
ATOM 1490 C C . PHE A 1 194 ? 7.455 -13.608 -4.264 1.00 90.75 194 PHE A C 1
ATOM 1492 O O . PHE A 1 194 ? 6.314 -13.926 -4.592 1.00 90.75 194 PHE A O 1
ATOM 1499 N N . LEU A 1 195 ? 8.034 -12.488 -4.699 1.00 91.88 195 LEU A N 1
ATOM 1500 C CA . LEU A 1 195 ? 7.417 -11.570 -5.656 1.00 91.88 195 LEU A CA 1
ATOM 1501 C C . LEU A 1 195 ? 7.501 -12.081 -7.095 1.00 91.88 195 LEU A C 1
ATOM 1503 O O . LEU A 1 195 ? 6.656 -11.695 -7.893 1.00 91.88 195 LEU A O 1
ATOM 1507 N N . SER A 1 196 ? 8.473 -12.930 -7.426 1.00 91.38 196 SER A N 1
ATOM 1508 C CA . SER A 1 196 ? 8.578 -13.591 -8.726 1.00 91.38 196 SER A CA 1
ATOM 1509 C C . SER A 1 196 ? 7.733 -14.867 -8.779 1.00 91.38 196 SER A C 1
ATOM 1511 O O . SER A 1 196 ? 6.752 -14.993 -8.046 1.00 91.38 196 SER A O 1
ATOM 1513 N N . GLU A 1 197 ? 8.069 -15.820 -9.647 1.00 88.44 197 GLU A N 1
ATOM 1514 C CA . GLU A 1 197 ? 7.372 -17.111 -9.762 1.00 88.44 197 GLU A CA 1
ATOM 1515 C C . GLU A 1 197 ? 7.480 -17.980 -8.496 1.00 88.44 197 GLU A C 1
ATOM 1517 O O . GLU A 1 197 ? 6.711 -18.929 -8.311 1.00 88.44 197 GLU A O 1
ATOM 1522 N N . GLY A 1 198 ? 8.384 -17.641 -7.573 1.00 84.62 198 GLY A N 1
ATOM 1523 C CA . GLY A 1 198 ? 8.601 -18.403 -6.353 1.00 84.62 198 GLY A CA 1
ATOM 1524 C C . GLY A 1 198 ? 9.629 -19.507 -6.512 1.00 84.62 198 GLY A C 1
ATOM 1525 O O . GLY A 1 198 ? 10.635 -19.389 -7.203 1.00 84.62 198 GLY A O 1
ATOM 1526 N N . THR A 1 199 ? 9.386 -20.587 -5.786 1.00 81.81 199 THR A N 1
ATOM 1527 C CA . THR A 1 199 ? 10.172 -21.819 -5.837 1.00 81.81 199 THR A CA 1
ATOM 1528 C C . THR A 1 199 ? 9.225 -22.983 -6.116 1.00 81.81 199 THR A C 1
ATOM 1530 O O . THR A 1 199 ? 8.031 -22.865 -5.823 1.00 81.81 199 THR A O 1
ATOM 1533 N N . PRO A 1 200 ? 9.721 -24.153 -6.552 1.00 80.69 200 PRO A N 1
ATOM 1534 C CA . PRO A 1 200 ? 8.874 -25.336 -6.726 1.00 80.69 200 PRO A CA 1
ATOM 1535 C C . PRO A 1 200 ? 8.063 -25.702 -5.469 1.00 80.69 200 PRO A C 1
ATOM 1537 O O . PRO A 1 200 ? 6.959 -26.225 -5.564 1.00 80.69 200 PRO A O 1
ATOM 1540 N N . LYS A 1 201 ? 8.591 -25.384 -4.277 1.00 82.38 201 LYS A N 1
ATOM 1541 C CA . LYS A 1 201 ? 7.939 -25.639 -2.982 1.00 82.38 201 LYS A CA 1
ATOM 1542 C C . LYS A 1 201 ? 6.919 -24.570 -2.579 1.00 82.38 201 LYS A C 1
ATOM 1544 O O . LYS A 1 201 ? 6.088 -24.819 -1.711 1.00 82.38 201 LYS A O 1
ATOM 1549 N N . ARG A 1 202 ? 7.001 -23.364 -3.145 1.00 81.88 202 ARG A N 1
ATOM 1550 C CA . ARG A 1 202 ? 6.132 -22.232 -2.809 1.00 81.88 202 ARG A CA 1
ATOM 1551 C C . ARG A 1 202 ? 5.996 -21.319 -4.017 1.00 81.88 202 ARG A C 1
ATOM 1553 O O . ARG A 1 202 ? 6.932 -20.576 -4.313 1.00 81.88 202 ARG A O 1
ATOM 1560 N N . LYS A 1 203 ? 4.817 -21.338 -4.643 1.00 86.62 203 LYS A N 1
ATOM 1561 C CA . LYS A 1 203 ? 4.459 -20.396 -5.708 1.00 86.62 203 LYS A CA 1
ATOM 1562 C C . LYS A 1 203 ? 4.575 -18.958 -5.199 1.00 86.62 203 LYS A C 1
ATOM 1564 O O . LYS A 1 203 ? 4.139 -18.652 -4.084 1.00 86.62 203 LYS A O 1
ATOM 1569 N N . GLY A 1 204 ? 5.216 -18.119 -5.998 1.00 89.12 204 GLY A N 1
ATOM 1570 C CA . GLY A 1 204 ? 5.296 -16.683 -5.780 1.00 89.12 204 GLY A CA 1
ATOM 1571 C C . GLY A 1 204 ? 4.119 -15.955 -6.425 1.00 89.12 204 GLY A C 1
ATOM 1572 O O . GLY A 1 204 ? 3.158 -16.581 -6.874 1.00 89.12 204 GLY A O 1
ATOM 1573 N N . LEU A 1 205 ? 4.174 -14.626 -6.409 1.00 90.25 205 LEU A N 1
ATOM 1574 C CA . LEU A 1 205 ? 3.094 -13.761 -6.887 1.00 90.25 205 LEU A CA 1
ATOM 1575 C C . LEU A 1 205 ? 3.206 -13.392 -8.371 1.00 90.25 205 LEU A C 1
ATOM 1577 O O . LEU A 1 205 ? 2.247 -12.856 -8.913 1.00 90.25 205 LEU A O 1
ATOM 1581 N N . GLY A 1 206 ? 4.351 -13.647 -9.012 1.00 90.69 206 GLY A N 1
ATOM 1582 C CA . GLY A 1 206 ? 4.564 -13.317 -10.423 1.00 90.69 206 GLY A CA 1
ATOM 1583 C C . GLY A 1 206 ? 4.461 -11.820 -10.727 1.00 90.69 206 GLY A C 1
ATOM 1584 O O . GLY A 1 206 ? 4.049 -11.458 -11.815 1.00 90.69 206 GLY A O 1
ATOM 1585 N N . LEU A 1 207 ? 4.789 -10.955 -9.761 1.00 90.94 207 LEU A N 1
ATOM 1586 C CA . LEU A 1 207 ? 4.787 -9.493 -9.889 1.00 90.94 207 LEU A CA 1
ATOM 1587 C C . LEU A 1 207 ? 6.144 -8.953 -10.355 1.00 90.94 207 LEU A C 1
ATOM 1589 O O . LEU A 1 207 ? 6.202 -7.876 -10.946 1.00 90.94 207 LEU A O 1
ATOM 1593 N N . ILE A 1 208 ? 7.226 -9.698 -10.128 1.00 90.12 208 ILE A N 1
ATOM 1594 C CA . ILE A 1 208 ? 8.579 -9.377 -10.596 1.00 90.12 208 ILE A CA 1
ATOM 1595 C C . ILE A 1 208 ? 9.059 -10.480 -11.531 1.00 90.12 208 ILE A C 1
ATOM 1597 O O . ILE A 1 208 ? 8.972 -11.660 -11.202 1.00 90.12 208 ILE A O 1
ATOM 1601 N N . GLU A 1 209 ? 9.628 -10.091 -12.661 1.00 88.62 209 GLU A N 1
ATOM 1602 C CA . GLU A 1 209 ? 10.385 -10.984 -13.530 1.00 88.62 209 GLU A CA 1
ATOM 1603 C C . GLU A 1 209 ? 11.890 -10.735 -13.349 1.00 88.62 209 GLU A C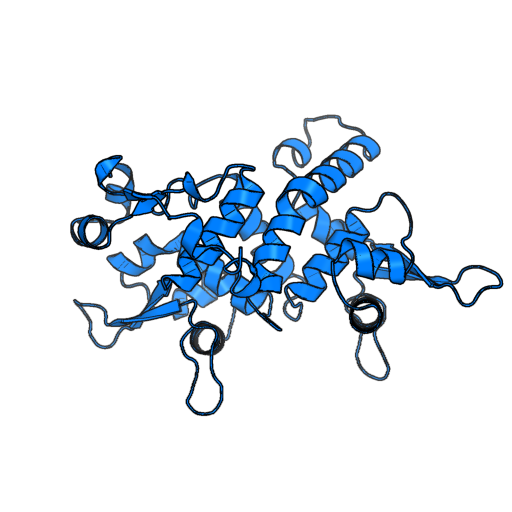 1
ATOM 1605 O O . GLU A 1 209 ? 12.330 -9.641 -12.984 1.00 88.62 209 GLU A O 1
ATOM 1610 N N . LEU A 1 210 ? 12.680 -11.788 -13.544 1.00 85.75 210 LEU A N 1
ATOM 1611 C CA . LEU A 1 210 ? 14.123 -11.780 -13.339 1.00 85.75 210 LEU A CA 1
ATOM 1612 C C . LEU A 1 210 ? 14.813 -12.005 -14.678 1.00 85.75 210 LEU A C 1
ATOM 1614 O O . LEU A 1 210 ? 14.735 -13.096 -15.240 1.00 85.75 210 LEU A O 1
ATOM 1618 N N . THR A 1 211 ? 15.507 -10.988 -15.176 1.00 80.69 211 THR A N 1
ATOM 1619 C CA . THR A 1 211 ? 16.264 -11.071 -16.429 1.00 80.69 211 THR A CA 1
ATOM 1620 C C . THR A 1 211 ? 17.758 -11.109 -16.160 1.00 80.69 211 THR A C 1
ATOM 1622 O O . THR A 1 211 ? 18.242 -10.542 -15.182 1.00 80.69 211 THR A O 1
ATOM 1625 N N . ARG A 1 212 ? 18.516 -11.795 -17.019 1.00 77.00 212 ARG A N 1
ATOM 1626 C CA . ARG A 1 212 ? 19.982 -11.751 -16.955 1.00 77.00 212 ARG A CA 1
ATOM 1627 C C . ARG A 1 212 ? 20.467 -10.423 -17.521 1.00 77.00 212 ARG A C 1
ATOM 1629 O O . ARG A 1 212 ? 19.925 -9.973 -18.526 1.00 77.00 212 ARG A O 1
ATOM 1636 N N . ASN A 1 213 ? 21.474 -9.828 -16.890 1.00 72.44 213 ASN A N 1
ATOM 1637 C CA . ASN A 1 213 ? 22.122 -8.647 -17.449 1.00 72.44 213 ASN A CA 1
ATOM 1638 C C . ASN A 1 213 ? 22.808 -9.039 -18.787 1.00 72.44 213 ASN A C 1
ATOM 1640 O O . ASN A 1 213 ? 23.497 -10.069 -18.825 1.00 72.44 213 ASN A O 1
ATOM 1644 N N . PRO A 1 214 ? 22.589 -8.286 -19.886 1.00 68.50 214 PRO A N 1
ATOM 1645 C CA . PRO A 1 214 ? 23.235 -8.534 -21.177 1.00 68.50 214 PRO A CA 1
ATOM 1646 C C . PRO A 1 214 ? 24.769 -8.487 -21.121 1.00 68.50 214 PRO A C 1
ATOM 1648 O O . PRO A 1 214 ? 25.420 -9.286 -21.796 1.00 68.50 214 PRO A O 1
ATOM 1651 N N . GLU A 1 215 ? 25.331 -7.601 -20.295 1.00 71.94 215 GLU A N 1
ATOM 1652 C CA . GLU A 1 215 ? 26.774 -7.360 -20.164 1.00 71.94 215 GLU A CA 1
ATOM 1653 C C . GLU A 1 215 ? 27.442 -8.313 -19.162 1.00 71.94 215 GLU A C 1
ATOM 1655 O O . GLU A 1 215 ? 28.539 -8.812 -19.411 1.00 71.94 215 GLU A O 1
ATOM 1660 N N . ASP A 1 216 ? 26.754 -8.648 -18.062 1.00 74.19 216 ASP A N 1
ATOM 1661 C CA . ASP A 1 216 ? 27.205 -9.656 -17.094 1.00 74.19 216 ASP A CA 1
ATOM 1662 C C . ASP A 1 216 ? 26.120 -10.702 -16.806 1.00 74.19 216 ASP A C 1
ATOM 1664 O O . ASP A 1 216 ? 25.263 -10.551 -15.934 1.00 74.19 216 ASP A O 1
ATOM 1668 N N . ARG A 1 217 ? 26.218 -11.856 -17.473 1.00 74.56 217 ARG A N 1
ATOM 1669 C CA . ARG A 1 217 ? 25.265 -12.971 -17.324 1.00 74.56 217 ARG A CA 1
ATOM 1670 C C . ARG A 1 217 ? 25.178 -13.553 -15.907 1.00 74.56 217 ARG A C 1
ATOM 1672 O O . ARG A 1 217 ? 24.274 -14.356 -15.657 1.00 74.56 217 ARG A O 1
ATOM 1679 N N . ARG A 1 218 ? 26.107 -13.219 -15.003 1.00 73.75 218 ARG A N 1
ATOM 1680 C CA . ARG A 1 218 ? 26.069 -13.626 -13.587 1.00 73.75 218 ARG A CA 1
ATOM 1681 C C . ARG A 1 218 ? 25.103 -12.765 -12.775 1.00 73.75 218 ARG A C 1
ATOM 1683 O O . ARG A 1 218 ? 24.617 -13.221 -11.739 1.00 73.75 218 ARG A O 1
ATOM 1690 N N . LEU A 1 219 ? 24.797 -11.556 -13.242 1.00 72.38 219 LEU A N 1
ATOM 1691 C CA . LEU A 1 219 ? 23.865 -10.644 -12.596 1.00 72.38 219 LEU A CA 1
ATOM 1692 C C . LEU A 1 219 ? 22.430 -10.918 -13.047 1.00 72.38 219 LEU A C 1
ATOM 1694 O O . LEU A 1 219 ? 22.128 -11.104 -14.227 1.00 72.38 219 LEU A O 1
ATOM 1698 N N . THR A 1 220 ? 21.530 -10.939 -12.068 1.00 75.50 220 THR A N 1
ATOM 1699 C CA . THR A 1 220 ? 20.086 -11.049 -12.283 1.00 75.50 220 THR A CA 1
ATOM 1700 C C . THR A 1 220 ? 19.437 -9.733 -11.887 1.00 75.50 220 THR A C 1
ATOM 1702 O O . THR A 1 220 ? 19.570 -9.300 -10.740 1.00 75.50 220 THR A O 1
ATOM 1705 N N . LEU A 1 221 ? 18.736 -9.116 -12.831 1.00 79.88 221 LEU A N 1
ATOM 1706 C CA . LEU A 1 221 ? 18.100 -7.816 -12.683 1.00 79.88 221 LEU A CA 1
ATOM 1707 C C . LEU A 1 221 ? 16.590 -8.011 -12.487 1.00 79.88 221 LEU A C 1
ATOM 1709 O O . LEU A 1 221 ? 15.939 -8.622 -13.341 1.00 79.88 221 LEU A O 1
ATOM 1713 N N . PRO A 1 222 ? 16.018 -7.550 -11.361 1.00 85.00 222 PRO A N 1
ATOM 1714 C CA . PRO A 1 222 ? 14.579 -7.570 -11.168 1.00 85.00 222 PRO A CA 1
ATOM 1715 C C . PRO A 1 222 ? 13.920 -6.427 -11.935 1.00 85.00 222 PRO A C 1
ATOM 1717 O O . PRO A 1 222 ? 14.317 -5.272 -11.795 1.00 85.00 222 PRO A O 1
ATOM 1720 N N . LYS A 1 223 ? 12.851 -6.730 -12.668 1.00 84.06 223 LYS A N 1
ATOM 1721 C CA . LYS A 1 223 ? 11.952 -5.714 -13.225 1.00 84.06 223 LYS A CA 1
ATOM 1722 C C . LYS A 1 223 ? 10.491 -6.063 -12.93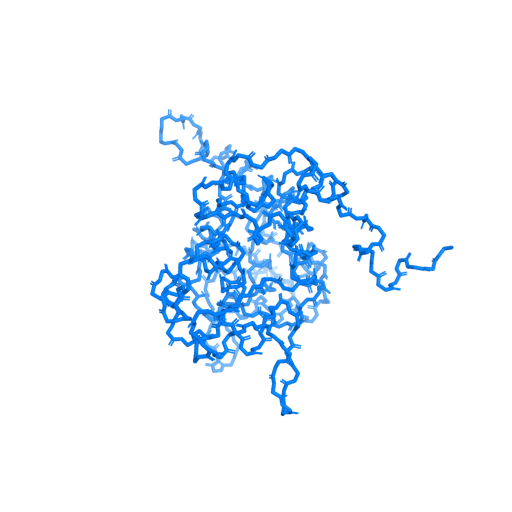6 1.00 84.06 223 LYS A C 1
ATOM 1724 O O . LYS A 1 223 ? 10.171 -7.239 -12.732 1.00 84.06 223 LYS A O 1
ATOM 1729 N N . PRO A 1 224 ? 9.588 -5.070 -12.869 1.00 85.00 224 PRO A N 1
ATOM 1730 C CA . PRO A 1 224 ? 8.164 -5.348 -12.762 1.00 85.00 224 PRO A CA 1
ATOM 1731 C C . PRO A 1 224 ? 7.702 -6.182 -13.963 1.00 85.00 224 PRO A C 1
ATOM 1733 O O . PRO A 1 224 ? 7.921 -5.797 -15.108 1.00 85.00 224 PRO A O 1
ATOM 1736 N N . SER A 1 225 ? 7.065 -7.319 -13.691 1.00 86.31 225 SER A N 1
ATOM 1737 C CA . SER A 1 225 ? 6.342 -8.092 -14.711 1.00 86.31 225 SER A CA 1
ATOM 1738 C C . SER A 1 225 ? 5.108 -7.322 -15.197 1.00 86.31 225 SER A C 1
ATOM 1740 O O . SER A 1 225 ? 4.724 -6.322 -14.590 1.00 86.31 225 SER A O 1
ATOM 1742 N N . GLU A 1 226 ? 4.407 -7.829 -16.209 1.00 82.62 226 GLU A N 1
ATOM 1743 C CA . GLU A 1 226 ? 3.121 -7.267 -16.639 1.00 82.62 226 GLU A CA 1
ATOM 1744 C C . GLU A 1 226 ? 2.104 -7.150 -15.489 1.00 82.62 226 GLU A C 1
ATOM 1746 O O . GLU A 1 226 ? 1.611 -6.056 -15.225 1.00 82.62 226 GLU A O 1
ATOM 1751 N N . ALA A 1 227 ? 1.893 -8.218 -14.712 1.00 85.62 227 ALA A N 1
ATOM 1752 C CA . ALA A 1 227 ? 1.002 -8.192 -13.547 1.00 85.62 227 ALA A CA 1
ATOM 1753 C C . ALA A 1 227 ? 1.471 -7.200 -12.461 1.00 85.62 227 ALA A C 1
ATOM 1755 O O . ALA A 1 227 ? 0.664 -6.574 -11.767 1.00 85.62 227 ALA A O 1
ATOM 1756 N N . GLY A 1 228 ? 2.790 -7.038 -12.313 1.00 88.56 228 GLY A N 1
ATOM 1757 C CA . GLY A 1 228 ? 3.390 -6.032 -11.436 1.00 88.56 228 GLY A CA 1
ATOM 1758 C C . GLY A 1 228 ? 3.079 -4.609 -11.894 1.00 88.56 228 GLY A C 1
ATOM 1759 O O . GLY A 1 228 ? 2.629 -3.793 -11.089 1.00 88.56 228 GLY A O 1
ATOM 1760 N N . ILE A 1 229 ? 3.267 -4.327 -13.185 1.00 83.38 229 ILE A N 1
ATOM 1761 C CA . ILE A 1 229 ? 2.976 -3.029 -13.806 1.00 83.38 229 ILE A CA 1
ATOM 1762 C C . ILE A 1 229 ? 1.488 -2.708 -13.689 1.00 83.38 229 ILE A C 1
ATOM 1764 O O . ILE A 1 229 ? 1.136 -1.603 -13.291 1.00 83.38 229 ILE A O 1
ATOM 1768 N N . GLU A 1 230 ? 0.606 -3.663 -13.970 1.00 83.25 230 GLU A N 1
ATOM 1769 C CA . GLU A 1 230 ? -0.842 -3.489 -13.828 1.00 83.25 230 GLU A CA 1
ATOM 1770 C C . GLU A 1 230 ? -1.251 -3.118 -12.401 1.00 83.25 230 GLU A C 1
ATOM 1772 O O . GLU A 1 230 ? -2.087 -2.233 -12.199 1.00 83.25 230 GLU A O 1
ATOM 1777 N N . LEU A 1 231 ? -0.647 -3.757 -11.394 1.00 88.88 231 LEU A N 1
ATOM 1778 C CA . LEU A 1 231 ? -0.893 -3.412 -9.997 1.00 88.88 231 LEU A CA 1
ATOM 1779 C C . LEU A 1 231 ? -0.400 -1.993 -9.667 1.00 88.88 231 LEU A C 1
ATOM 1781 O O . LEU A 1 231 ? -1.129 -1.238 -9.024 1.00 88.88 231 LEU A O 1
ATOM 1785 N N . MET A 1 232 ? 0.808 -1.614 -10.100 1.00 90.19 232 MET A N 1
ATOM 1786 C CA . MET A 1 232 ? 1.349 -0.263 -9.869 1.00 90.19 232 MET A CA 1
ATOM 1787 C C . MET A 1 232 ? 0.497 0.811 -10.552 1.00 90.19 232 MET A C 1
ATOM 1789 O O . MET A 1 232 ? 0.187 1.839 -9.957 1.00 90.19 232 MET A O 1
ATOM 1793 N N . THR A 1 233 ? 0.031 0.530 -11.763 1.00 84.81 233 THR A N 1
ATOM 1794 C CA . THR A 1 233 ? -0.904 1.364 -12.520 1.00 84.81 233 THR A CA 1
ATOM 1795 C C . THR A 1 233 ? -2.221 1.545 -11.778 1.00 84.81 233 THR A C 1
ATOM 1797 O O . THR A 1 233 ? -2.688 2.671 -11.608 1.00 84.81 233 THR A O 1
ATOM 1800 N N . ALA A 1 234 ? -2.814 0.463 -11.274 1.00 87.50 234 ALA A N 1
ATOM 1801 C CA . ALA A 1 234 ? -4.039 0.553 -10.489 1.00 87.50 234 ALA A CA 1
ATOM 1802 C C . ALA A 1 234 ? -3.838 1.411 -9.227 1.00 87.50 234 ALA A C 1
ATOM 1804 O O . ALA A 1 234 ? -4.677 2.255 -8.916 1.00 87.50 234 ALA A O 1
ATOM 1805 N N . ILE A 1 235 ? -2.697 1.268 -8.545 1.00 91.75 235 ILE A N 1
ATOM 1806 C CA . ILE A 1 235 ? -2.324 2.110 -7.400 1.00 91.75 235 ILE A CA 1
ATOM 1807 C C . ILE A 1 235 ? -2.234 3.584 -7.810 1.00 91.75 235 ILE A C 1
ATOM 1809 O O . ILE A 1 235 ? -2.902 4.418 -7.197 1.00 91.75 235 ILE A O 1
ATOM 1813 N N . CYS A 1 236 ? -1.475 3.915 -8.856 1.00 89.19 236 CYS A N 1
ATOM 1814 C CA . CYS A 1 236 ? -1.340 5.292 -9.336 1.00 89.19 236 CYS A CA 1
ATOM 1815 C C . CYS A 1 236 ? -2.678 5.901 -9.743 1.00 89.19 236 CYS A C 1
ATOM 1817 O O . CYS A 1 236 ? -2.946 7.050 -9.408 1.00 89.19 236 CYS A O 1
ATOM 1819 N N . SER A 1 237 ? -3.556 5.126 -10.379 1.00 87.38 237 SER A N 1
ATOM 1820 C CA . SER A 1 237 ? -4.911 5.561 -10.724 1.00 87.38 237 SER A CA 1
ATOM 1821 C C . SER A 1 237 ? -5.692 6.028 -9.490 1.00 87.38 237 SER A C 1
ATOM 1823 O O . SER A 1 237 ? -6.354 7.067 -9.532 1.00 87.38 237 SER A O 1
ATOM 1825 N N . ARG A 1 238 ? -5.572 5.313 -8.362 1.00 91.81 238 ARG A N 1
ATOM 1826 C CA . ARG A 1 238 ? -6.202 5.712 -7.092 1.00 91.81 238 ARG A CA 1
ATOM 1827 C C . ARG A 1 238 ? -5.536 6.929 -6.463 1.00 91.81 238 ARG A C 1
ATOM 1829 O O . ARG A 1 238 ? -6.236 7.818 -5.985 1.00 91.81 238 ARG A O 1
ATOM 1836 N N . LEU A 1 239 ? -4.206 6.977 -6.461 1.00 91.19 239 LEU A N 1
ATOM 1837 C CA . LEU A 1 239 ? -3.459 8.081 -5.859 1.00 91.19 239 LEU A CA 1
ATOM 1838 C C . LEU A 1 239 ? -3.709 9.400 -6.599 1.00 91.19 239 LEU A C 1
ATOM 1840 O O . LEU A 1 239 ? -4.032 10.395 -5.957 1.00 91.19 239 LEU A O 1
ATOM 1844 N N . LEU A 1 240 ? -3.654 9.365 -7.933 1.00 86.88 240 LEU A N 1
ATOM 1845 C CA . LEU A 1 240 ? -3.867 10.508 -8.823 1.00 86.88 240 LEU A CA 1
ATOM 1846 C C . LEU A 1 240 ? -5.348 10.820 -9.070 1.00 86.88 240 LEU A C 1
ATOM 1848 O O . LEU A 1 240 ? -5.656 11.823 -9.704 1.00 86.88 240 LEU A O 1
ATOM 1852 N N . GLN A 1 241 ? -6.263 9.954 -8.618 1.00 85.81 241 GLN A N 1
ATOM 1853 C CA . GLN A 1 241 ? -7.706 10.047 -8.876 1.00 85.81 241 GLN A CA 1
ATOM 1854 C C . GLN A 1 241 ? -8.042 10.161 -10.375 1.00 85.81 241 GLN A C 1
ATOM 1856 O O . GLN A 1 241 ? -8.967 10.862 -10.783 1.00 85.81 241 GLN A O 1
ATOM 1861 N N . ARG A 1 242 ? -7.281 9.445 -11.210 1.00 81.12 242 ARG A N 1
ATOM 1862 C CA . ARG A 1 242 ? -7.421 9.424 -12.673 1.00 81.12 242 ARG A CA 1
ATOM 1863 C C . ARG A 1 242 ? -7.643 7.996 -13.164 1.00 81.12 242 ARG A C 1
ATOM 1865 O O . ARG A 1 242 ? -7.094 7.077 -12.562 1.00 81.12 242 ARG A O 1
ATOM 1872 N N . PRO A 1 243 ? -8.411 7.762 -14.242 1.00 72.44 243 PRO A N 1
ATOM 1873 C CA . PRO A 1 243 ? -8.619 6.414 -14.768 1.00 72.44 243 PRO A CA 1
ATOM 1874 C C . PRO A 1 243 ? -7.305 5.734 -15.171 1.00 72.44 243 PRO A C 1
ATOM 1876 O O . PRO A 1 243 ? -6.462 6.348 -15.822 1.00 72.44 243 PRO A O 1
ATOM 1879 N N . ALA A 1 244 ? -7.159 4.448 -14.845 1.00 63.03 244 ALA A N 1
ATOM 1880 C CA . ALA A 1 244 ? -5.963 3.667 -15.168 1.00 63.03 244 ALA A CA 1
ATOM 1881 C C . ALA A 1 244 ? -5.675 3.574 -16.679 1.00 63.03 244 ALA A C 1
ATOM 1883 O O . ALA A 1 244 ? -4.517 3.556 -17.080 1.00 63.03 244 ALA A O 1
ATOM 1884 N N . ALA A 1 245 ? -6.725 3.632 -17.507 1.00 54.56 245 ALA A N 1
ATOM 1885 C CA . ALA A 1 245 ? -6.656 3.686 -18.972 1.00 54.56 245 ALA A CA 1
ATOM 1886 C C . ALA A 1 245 ? -5.849 4.875 -19.530 1.00 54.56 245 ALA A C 1
ATOM 1888 O O . ALA A 1 245 ? -5.514 4.920 -20.709 1.00 54.56 245 ALA A O 1
ATOM 1889 N N . GLN A 1 246 ? -5.579 5.878 -18.694 1.00 58.75 246 GLN A N 1
ATOM 1890 C CA . GLN A 1 246 ? -4.839 7.078 -19.070 1.00 58.75 246 GLN A CA 1
ATOM 1891 C C . GLN A 1 246 ? -3.372 7.038 -18.627 1.00 58.75 246 GLN A C 1
ATOM 1893 O O . GLN A 1 246 ? -2.658 8.021 -18.841 1.00 58.75 246 GLN A O 1
ATOM 1898 N N . LEU A 1 247 ? -2.932 5.942 -17.999 1.00 57.88 247 LEU A N 1
ATOM 1899 C CA . LEU A 1 247 ? -1.576 5.788 -17.484 1.00 57.88 247 LEU A CA 1
ATOM 1900 C C . LEU A 1 247 ? -0.671 5.152 -18.543 1.00 57.88 247 LEU A C 1
ATOM 1902 O O . LEU A 1 247 ? -1.057 4.216 -19.247 1.00 57.88 247 LEU A O 1
ATOM 1906 N N . ARG A 1 248 ? 0.531 5.710 -18.676 1.00 64.06 248 ARG A N 1
ATOM 1907 C CA . ARG A 1 248 ? 1.463 5.424 -19.780 1.00 64.06 248 ARG A CA 1
ATOM 1908 C C . ARG A 1 248 ? 2.466 4.335 -19.396 1.00 64.06 248 ARG A C 1
ATOM 1910 O O . ARG A 1 248 ? 3.121 4.480 -18.379 1.00 64.06 248 ARG A O 1
ATOM 1917 N N . ARG A 1 249 ? 2.659 3.282 -20.188 1.00 66.69 249 ARG A N 1
ATOM 1918 C CA . ARG A 1 249 ? 3.703 2.256 -19.992 1.00 66.69 249 ARG A CA 1
ATOM 1919 C C . ARG A 1 249 ? 4.810 2.451 -21.032 1.00 66.69 249 ARG A C 1
ATOM 1921 O O . ARG A 1 249 ? 4.485 2.459 -22.210 1.00 66.69 249 ARG A O 1
ATOM 1928 N N . PRO A 1 250 ? 6.093 2.567 -20.659 1.00 65.31 250 PRO A N 1
ATOM 1929 C CA . PRO A 1 250 ? 7.156 2.679 -21.654 1.00 65.31 250 PRO A CA 1
ATOM 1930 C C . PRO A 1 250 ? 7.285 1.373 -22.449 1.00 65.31 250 PRO A C 1
ATOM 1932 O O . PRO A 1 250 ? 7.242 0.284 -21.863 1.00 65.31 250 PRO A O 1
ATOM 1935 N N . LYS A 1 251 ? 7.459 1.478 -23.768 1.00 71.50 251 LYS A N 1
ATOM 1936 C CA . LYS A 1 251 ? 7.688 0.323 -24.644 1.00 71.50 251 LYS A CA 1
ATOM 1937 C C . LYS A 1 251 ? 9.038 -0.327 -24.328 1.00 71.50 251 LYS A C 1
ATOM 1939 O O . LYS A 1 251 ? 10.018 0.403 -24.174 1.00 71.50 251 LYS A O 1
ATOM 1944 N N . PRO A 1 252 ? 9.144 -1.670 -24.292 1.00 67.56 252 PRO A N 1
ATOM 1945 C CA . PRO A 1 252 ? 10.421 -2.354 -24.070 1.00 67.56 252 PRO A CA 1
ATOM 1946 C C . PRO A 1 252 ? 11.523 -1.892 -25.030 1.00 67.56 252 PRO A C 1
ATOM 1948 O O . PRO A 1 252 ? 12.622 -1.583 -24.590 1.00 67.56 252 PRO A O 1
ATOM 1951 N N . THR A 1 253 ? 11.194 -1.725 -26.313 1.00 70.25 253 THR A N 1
ATOM 1952 C CA . THR A 1 253 ? 12.128 -1.255 -27.347 1.00 70.25 253 THR A CA 1
ATOM 1953 C C . THR A 1 253 ? 12.598 0.181 -27.124 1.00 70.25 253 THR A C 1
ATOM 1955 O O . THR A 1 253 ? 13.752 0.492 -27.387 1.00 70.25 253 THR A O 1
ATOM 1958 N N . SER A 1 254 ? 11.725 1.062 -26.620 1.00 69.56 254 SER A N 1
ATOM 1959 C CA . SER A 1 254 ? 12.091 2.447 -26.292 1.00 69.56 254 SER A CA 1
ATOM 1960 C C . SER A 1 254 ? 12.950 2.524 -25.030 1.00 69.56 254 SER A C 1
ATOM 1962 O O . SER A 1 254 ? 13.707 3.471 -24.876 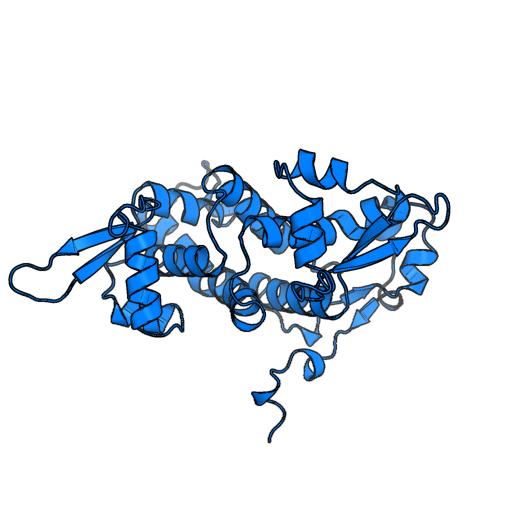1.00 69.56 254 SER A O 1
ATOM 1964 N N . ILE A 1 255 ? 12.849 1.541 -24.127 1.00 64.62 255 ILE A N 1
ATOM 1965 C CA . ILE A 1 255 ? 13.777 1.404 -23.000 1.00 64.62 255 ILE A CA 1
ATOM 1966 C C . ILE A 1 255 ? 15.127 0.907 -23.521 1.00 64.62 255 ILE A C 1
ATOM 1968 O O . ILE A 1 255 ? 16.136 1.536 -23.258 1.00 64.62 255 ILE A O 1
ATOM 1972 N N . GLU A 1 256 ? 15.160 -0.175 -24.295 1.00 66.81 256 GLU A N 1
ATOM 1973 C CA . GLU A 1 256 ? 16.407 -0.760 -24.816 1.00 66.81 256 GLU A CA 1
ATOM 1974 C C . GLU A 1 256 ? 17.232 0.201 -25.690 1.00 66.81 256 GLU A C 1
ATOM 1976 O O . GLU A 1 256 ? 18.438 0.021 -25.812 1.00 66.81 256 GLU A O 1
ATOM 1981 N N . ALA A 1 257 ? 16.595 1.219 -26.277 1.00 67.69 257 ALA A N 1
ATOM 1982 C CA . ALA A 1 257 ? 17.238 2.227 -27.117 1.00 67.69 257 ALA A CA 1
ATOM 1983 C C . ALA A 1 257 ? 17.856 3.418 -26.355 1.00 67.69 257 ALA A C 1
ATOM 1985 O O . ALA A 1 257 ? 18.406 4.308 -26.999 1.00 67.69 257 ALA A O 1
ATOM 1986 N N . LEU A 1 258 ? 17.728 3.494 -25.026 1.00 64.44 258 LEU A N 1
ATOM 1987 C CA . LEU A 1 258 ? 18.350 4.567 -24.241 1.00 64.44 258 LEU A CA 1
ATOM 1988 C C . LEU A 1 258 ? 19.818 4.238 -23.946 1.00 64.44 258 LEU A C 1
ATOM 1990 O O . LEU A 1 258 ? 20.143 3.099 -23.624 1.00 64.44 258 LEU A O 1
ATOM 1994 N N . ASP A 1 259 ? 20.681 5.252 -23.968 1.00 60.16 259 ASP A N 1
ATOM 1995 C CA . ASP A 1 259 ? 22.102 5.091 -23.640 1.00 60.16 259 ASP A CA 1
ATOM 1996 C C . ASP A 1 259 ? 22.367 5.236 -22.126 1.00 60.16 259 ASP A C 1
ATOM 1998 O O . ASP A 1 259 ? 23.297 4.628 -21.591 1.00 60.16 259 ASP A O 1
ATOM 2002 N N . ALA A 1 260 ? 21.537 6.000 -21.400 1.00 59.03 260 ALA A N 1
ATOM 2003 C CA . ALA A 1 260 ? 21.636 6.177 -19.950 1.00 59.03 260 ALA A CA 1
ATOM 2004 C C . ALA A 1 260 ? 20.267 6.374 -19.248 1.00 59.03 260 ALA A C 1
ATOM 2006 O O . ALA A 1 260 ? 19.294 6.821 -19.863 1.00 59.03 260 ALA A O 1
ATOM 2007 N N . PRO A 1 261 ? 20.168 6.143 -17.913 1.00 55.00 261 PRO A N 1
ATOM 2008 C CA . PRO A 1 261 ? 18.940 6.383 -17.146 1.00 55.00 261 PRO A CA 1
ATOM 2009 C C . PRO A 1 261 ? 18.402 7.811 -17.245 1.00 55.00 261 PRO A C 1
ATOM 2011 O O . PRO A 1 261 ? 17.196 7.999 -17.145 1.00 55.00 261 PRO A O 1
ATOM 2014 N N . VAL A 1 262 ? 19.275 8.812 -17.401 1.00 57.81 262 VAL A N 1
ATOM 2015 C CA . VAL A 1 262 ? 18.893 10.233 -17.492 1.00 57.81 262 VAL A CA 1
ATOM 2016 C C . VAL A 1 262 ? 18.181 10.557 -18.811 1.00 57.81 262 VAL A C 1
ATOM 2018 O O . VAL A 1 262 ? 17.285 11.404 -18.836 1.00 57.81 262 VAL A O 1
ATOM 2021 N N . ASP A 1 263 ? 18.480 9.810 -19.877 1.00 60.69 263 ASP A N 1
ATOM 2022 C CA . ASP A 1 263 ? 17.894 9.999 -21.211 1.00 60.69 263 ASP A CA 1
ATOM 2023 C C . ASP A 1 263 ? 16.421 9.594 -21.253 1.00 60.69 263 ASP A C 1
ATOM 2025 O O . ASP A 1 263 ? 15.671 9.995 -22.140 1.00 60.69 263 ASP A O 1
ATOM 2029 N N . ALA A 1 264 ? 15.966 8.888 -20.217 1.00 57.22 264 ALA A N 1
ATOM 2030 C CA . ALA A 1 264 ? 14.571 8.709 -19.864 1.00 57.22 264 ALA A CA 1
ATOM 2031 C C . ALA A 1 264 ? 13.698 9.945 -20.102 1.00 57.22 264 ALA A C 1
ATOM 2033 O O . ALA A 1 264 ? 12.588 9.800 -20.607 1.00 57.22 264 ALA A O 1
ATOM 2034 N N . ALA A 1 265 ? 14.178 11.131 -19.718 1.00 59.62 265 ALA A N 1
ATOM 2035 C CA . ALA A 1 265 ? 13.415 12.373 -19.797 1.00 59.62 265 ALA A CA 1
ATOM 2036 C C . ALA A 1 265 ? 13.134 12.842 -21.234 1.00 59.62 265 ALA A C 1
ATOM 2038 O O . ALA A 1 265 ? 12.326 13.746 -21.441 1.00 59.62 265 ALA A O 1
ATOM 2039 N N . THR A 1 266 ? 13.790 12.228 -22.221 1.00 66.31 266 THR A N 1
ATOM 2040 C CA . THR A 1 266 ? 13.666 12.568 -23.642 1.00 66.31 266 THR A CA 1
ATOM 2041 C C . THR A 1 266 ? 12.601 11.747 -24.375 1.00 66.31 266 THR A C 1
ATOM 2043 O O . THR A 1 266 ? 12.262 12.083 -25.513 1.00 66.31 266 THR A O 1
ATOM 2046 N N . LEU A 1 267 ? 12.035 10.716 -23.726 1.00 68.00 267 LEU A N 1
ATOM 2047 C CA . LEU A 1 267 ? 10.989 9.871 -24.308 1.00 68.00 267 LEU A CA 1
ATOM 2048 C C . LEU A 1 267 ? 9.739 10.698 -24.645 1.00 68.00 267 LEU A C 1
ATOM 2050 O O . LEU A 1 267 ? 9.192 11.434 -23.818 1.00 68.00 267 LEU A O 1
ATOM 2054 N N . LYS A 1 268 ? 9.264 10.554 -25.880 1.00 72.81 268 LYS A N 1
ATOM 2055 C CA . LYS A 1 268 ? 8.084 11.235 -26.418 1.00 72.81 268 LYS A CA 1
ATOM 2056 C C . LYS A 1 268 ? 6.835 10.404 -26.165 1.00 72.81 268 LYS A C 1
ATOM 2058 O O . LYS A 1 268 ? 6.892 9.242 -25.791 1.00 72.81 268 LYS A O 1
ATOM 2063 N N . LYS A 1 269 ? 5.661 10.994 -26.401 1.00 67.44 269 LYS A N 1
ATOM 2064 C CA . LYS A 1 269 ? 4.363 10.332 -26.188 1.00 67.44 269 LYS A CA 1
ATOM 2065 C C . LYS A 1 269 ? 4.255 8.966 -26.890 1.00 67.44 269 LYS A C 1
ATOM 2067 O O . LYS A 1 269 ? 3.659 8.062 -26.317 1.00 67.44 269 LYS A O 1
ATOM 2072 N N . ASP A 1 270 ? 4.863 8.819 -28.066 1.00 75.38 270 ASP A N 1
ATOM 2073 C CA . ASP A 1 270 ? 4.810 7.597 -28.883 1.00 75.38 270 ASP A CA 1
ATOM 2074 C C . ASP A 1 270 ? 5.702 6.457 -28.356 1.00 75.38 270 ASP A C 1
ATOM 2076 O O . ASP A 1 270 ? 5.533 5.303 -28.761 1.00 75.38 270 ASP A O 1
ATOM 2080 N N . ASP A 1 271 ? 6.600 6.754 -27.412 1.00 68.69 271 ASP A N 1
ATOM 2081 C CA . ASP A 1 271 ? 7.437 5.772 -26.710 1.00 68.69 271 ASP A CA 1
ATOM 2082 C C . ASP A 1 271 ? 6.683 5.026 -25.602 1.00 68.69 271 ASP A C 1
ATOM 2084 O O . ASP A 1 271 ? 7.230 4.133 -24.948 1.00 68.69 271 ASP A O 1
ATOM 2088 N N . PHE A 1 272 ? 5.415 5.384 -25.386 1.00 67.94 272 PHE A N 1
ATOM 2089 C CA . PHE A 1 272 ? 4.567 4.795 -24.366 1.00 67.94 272 PHE A CA 1
ATOM 2090 C C . PHE A 1 272 ? 3.333 4.141 -24.985 1.00 67.94 272 PHE A C 1
ATOM 2092 O O . PHE A 1 272 ? 2.651 4.723 -25.826 1.00 67.94 272 PHE A O 1
ATOM 2099 N N . ASP A 1 273 ? 3.016 2.946 -24.504 1.00 68.12 273 ASP A N 1
ATOM 2100 C CA . ASP A 1 273 ? 1.714 2.320 -24.683 1.00 68.12 273 ASP A CA 1
ATOM 2101 C C . ASP A 1 273 ? 0.745 2.804 -23.598 1.00 68.12 273 ASP A C 1
ATOM 2103 O O . ASP A 1 273 ? 1.141 3.168 -22.487 1.00 68.12 273 ASP A O 1
ATOM 2107 N N . TYR A 1 274 ? -0.549 2.795 -23.902 1.00 65.31 274 TYR A N 1
ATOM 2108 C CA . TYR A 1 274 ? -1.599 2.976 -22.900 1.00 65.31 274 TYR A CA 1
ATOM 2109 C C . TYR A 1 274 ? -2.039 1.610 -22.382 1.00 65.31 274 TYR A C 1
ATOM 2111 O O . TYR A 1 274 ? -2.144 0.657 -23.152 1.00 65.31 274 TYR A O 1
ATOM 2119 N N . ILE A 1 275 ? -2.297 1.506 -21.080 1.00 60.81 275 ILE A N 1
ATOM 2120 C CA . ILE A 1 275 ? -2.763 0.249 -20.487 1.00 60.81 275 ILE A CA 1
ATOM 2121 C C . ILE A 1 275 ? -4.269 0.126 -20.717 1.00 60.81 275 ILE A C 1
ATOM 2123 O O . ILE A 1 275 ? -5.033 0.993 -20.296 1.00 60.81 275 ILE A O 1
ATOM 2127 N N . ASP A 1 276 ? -4.696 -0.948 -21.381 1.00 56.00 276 ASP A N 1
ATOM 2128 C CA . ASP A 1 276 ? -6.113 -1.227 -21.608 1.00 56.00 276 ASP A CA 1
ATOM 2129 C C . ASP A 1 276 ? -6.820 -1.508 -20.263 1.00 56.00 276 ASP A C 1
ATOM 2131 O O . ASP A 1 276 ? -6.425 -2.420 -19.531 1.00 56.00 276 ASP A O 1
ATOM 2135 N N . PRO A 1 277 ? -7.883 -0.767 -19.896 1.00 46.28 277 PRO A N 1
ATOM 2136 C CA . PRO A 1 277 ? -8.657 -1.052 -18.690 1.00 46.28 277 PRO A CA 1
ATOM 2137 C C . PRO A 1 277 ? -9.259 -2.469 -18.656 1.00 46.28 277 PRO A C 1
ATOM 2139 O O . PRO A 1 277 ? -9.529 -2.978 -17.566 1.00 46.28 277 PRO A O 1
ATOM 2142 N N . GLY A 1 278 ? -9.431 -3.133 -19.805 1.00 47.22 278 GLY A N 1
ATOM 2143 C CA . GLY A 1 278 ? -9.908 -4.514 -19.905 1.00 47.22 278 GLY A CA 1
ATOM 2144 C C . GLY A 1 278 ? -8.966 -5.567 -19.304 1.00 47.22 278 GLY A C 1
ATOM 2145 O O . GLY A 1 278 ? -9.435 -6.635 -18.896 1.00 47.22 278 GLY A O 1
ATOM 2146 N N . THR A 1 279 ? -7.664 -5.278 -19.177 1.00 49.44 279 THR A N 1
ATOM 2147 C CA . THR A 1 279 ? -6.711 -6.171 -18.490 1.00 49.44 279 THR A CA 1
ATOM 2148 C C . THR A 1 279 ? -6.688 -5.961 -16.972 1.00 49.44 279 THR A C 1
ATOM 2150 O O . THR A 1 279 ? -6.300 -6.855 -16.227 1.00 49.44 279 THR A O 1
ATOM 2153 N N . LEU A 1 280 ? -7.214 -4.829 -16.486 1.00 47.56 280 LEU A N 1
ATOM 2154 C CA . LEU A 1 280 ? -7.304 -4.487 -15.059 1.00 47.56 280 LEU A CA 1
ATOM 2155 C C . LEU A 1 280 ? -8.567 -5.030 -14.365 1.00 47.56 280 LEU A C 1
ATOM 2157 O O . LEU A 1 280 ? -8.683 -4.925 -13.140 1.00 47.56 280 LEU A O 1
ATOM 2161 N N . MET A 1 281 ? -9.512 -5.574 -15.137 1.00 37.41 281 MET A N 1
ATOM 2162 C CA . MET A 1 281 ? -10.779 -6.134 -14.658 1.00 37.41 281 MET A CA 1
ATOM 2163 C C . MET A 1 281 ? -10.553 -7.436 -13.884 1.00 37.41 281 MET A C 1
ATOM 2165 O O . MET A 1 281 ? -9.754 -8.289 -14.285 1.00 37.41 281 MET A O 1
ATOM 2169 N N . ARG A 1 282 ? -11.289 -7.625 -12.780 1.00 46.44 282 ARG A N 1
ATOM 2170 C CA . ARG A 1 282 ? -11.230 -8.871 -12.003 1.00 46.44 282 ARG A CA 1
ATOM 2171 C C . ARG A 1 282 ? -11.641 -10.040 -12.907 1.00 46.44 282 ARG A C 1
ATOM 2173 O O . ARG A 1 282 ? -12.479 -9.857 -13.791 1.00 46.44 282 ARG A O 1
ATOM 2180 N N . PRO A 1 283 ? -11.175 -11.274 -12.646 1.00 39.00 283 PRO A N 1
ATOM 2181 C CA . PRO A 1 283 ? -11.745 -12.465 -13.282 1.00 39.00 283 PRO A CA 1
ATOM 2182 C C . PRO A 1 283 ? -13.279 -12.545 -13.149 1.00 39.00 283 PRO A C 1
ATOM 2184 O O . PRO A 1 283 ? -13.939 -13.143 -13.992 1.00 39.00 283 PRO A O 1
ATOM 2187 N N . GLU A 1 284 ? -13.842 -11.919 -12.111 1.00 40.41 284 GLU A N 1
ATOM 2188 C CA . GLU A 1 284 ? -15.281 -11.852 -11.837 1.00 40.41 284 GLU A CA 1
ATOM 2189 C C . GLU A 1 284 ? -16.028 -10.795 -12.675 1.00 40.41 284 GLU A C 1
ATOM 2191 O O . GLU A 1 284 ? -17.221 -10.956 -12.907 1.00 40.41 284 GLU A O 1
ATOM 2196 N N . ASP A 1 285 ? -15.336 -9.778 -13.203 1.00 39.69 285 ASP A N 1
ATOM 2197 C CA . ASP A 1 285 ? -15.943 -8.681 -13.977 1.00 39.69 285 ASP A CA 1
ATOM 2198 C C . ASP A 1 285 ? -16.024 -8.995 -15.489 1.00 39.69 285 ASP A C 1
ATOM 2200 O O . ASP A 1 285 ? -16.593 -8.232 -16.263 1.00 39.69 285 ASP A O 1
ATOM 2204 N N . LYS A 1 286 ? -15.484 -10.143 -15.935 1.00 39.28 286 LYS A N 1
ATOM 2205 C CA . LYS A 1 286 ? -15.531 -10.604 -17.341 1.00 39.28 286 LYS A CA 1
ATOM 2206 C C . LYS A 1 286 ? -16.835 -11.314 -17.730 1.00 39.28 286 LYS A C 1
ATOM 2208 O O . LYS A 1 286 ? -16.913 -11.897 -18.809 1.00 39.28 286 LYS A O 1
ATOM 2213 N N . LYS A 1 287 ? -17.850 -11.307 -16.863 1.00 36.44 287 LYS A N 1
ATOM 2214 C CA . LYS A 1 287 ? -19.190 -11.808 -17.188 1.00 36.44 287 LYS A CA 1
ATOM 2215 C C . LYS A 1 287 ? -20.190 -10.663 -17.136 1.00 36.44 287 LYS A C 1
ATOM 2217 O O . LYS A 1 287 ? -20.735 -10.340 -16.085 1.00 36.44 287 LYS A O 1
ATOM 2222 N N . SER A 1 288 ? -20.422 -10.060 -18.290 1.00 35.88 288 SER A N 1
ATOM 2223 C CA . SER A 1 288 ? -21.620 -9.292 -18.626 1.00 35.88 288 SER A CA 1
ATOM 2224 C C . SER A 1 288 ? -21.928 -9.564 -20.086 1.00 35.88 288 SER A C 1
ATOM 2226 O O . SER A 1 288 ? -20.974 -9.459 -20.888 1.00 35.88 288 SER A O 1
#

Secondary structure (DSSP, 8-state):
---TTTSSHHHHHHHHHHHHHHHH-TT-BHHHHHHHHHHHT-SSPEEHHHHHHHTT--HHHHHHHHHHHTTEETTEEP--SEEEEEPTTSS-EEEEE-HHHHHHHHTT--HHHH-TTS---HHHHHHHHHHHIIIIIHHHHHHHHHH-TT-BHHHHHHHHHHHHTHHHHHHS---HHHHHHHHT-TTHHHHHHHHTTEETTEE--S-EEEEE-SS-TT-EEEEE-HHHHHHHHHHHHHHTTS-GGG-EEE-HHHHHT-SSGGGGGG--GGGEEEPPGGGSS-TTTT--

Radius of gyration: 20.19 Å; chains: 1; bounding box: 50×53×59 Å